Protein AF-A0A6A5AEZ6-F1 (afdb_monomer_lite)

Secondary structure (DSSP, 8-state):
---------S---HHHHHHHHHHHHHHHHHHHHHHHHHHHHHHTTTTS-HHHHHHHH-HHHHHT--GGG--EEEE-------------PPSPPP-EEEEEEEEE-SSSSPEEEEEEEEES----HHHH----SSGGGGS-TT----------S-EEEEEEETTEEEEEEE-----TTS---B-----EE-SGGGSS-GGGS-HHHHHHHT---B--SSHHHHHHHHHHHHHHHHHHHHHHHHHHHHHHHHHSTT-TTTTTSS----TTSTTHHHHHHHHHHHHHT--HHHHHHHHHHHHH----------

Sequence (310 aa):
MFFQRTLVHGDVTPRERAVIRIQAAWRCYTNRRIYRYYRDLINFRNSGDPMVMLRAINPSEASLLDASTNAQVRASDVVASVPPTFPIQPPPSPPSPMVRFRLGGSAFPPTIYYKIFTRGAVCDMNAFSPKDYTTARQIGPRNVNIRPSRPGVGVTKIIRVGNAYYGANQCGTNTGGWYRRWDNNGWRPVTSKVIAPTTDIDPITVATANRPRAYHHLRVVRQQQVIRQRKEKKRQWMKQLYMDHLQEKASDNNTDIVAAAEPAIDFDSPDWEAQATDMFNWADKLDFDDYVANWTTLGTTTTVQDELPL

Foldseek 3Di:
DPPDPPPPVDPQDPVNVVVVVVVVVVCVVVLVVLVVVVVCVLVVFQPDDVLVVCCLQPVVVSVVADPLQQAGEDEDDPDDDDDDDDDDDDPDRHWHKYKYWDWDAPDPPTFIWIFIDTRDDDDDCLQPPFDQPVCVVVDPPVPPPCPPDPQDQFPFDWDDDPNDTDTDGHRPPPSVRTDWDWPLRFIGTRDPCVPPPPVRDHVVRVVSNPDTDTDHNDPVVVVVVVVVVVLVVVLVVVVVVVVVVVVVVVVPPPPPPPPPPDPDQDSVDPCSVVVVVVVVVVVVPDDVVVVVVVVVVVVPPDDPDPPDDD

InterPro domains:
  IPR000048 IQ motif, EF-hand binding site [SM00015] (14-36)
  IPR060420 Mitochondrial fission factor interactor, C-terminal domain [PF28463] (219-305)

Organism: Aphanomyces astaci (NCBI:txid112090)

Structure (mmCIF, N/CA/C/O backbone):
data_AF-A0A6A5AEZ6-F1
#
_entry.id   AF-A0A6A5AEZ6-F1
#
loop_
_atom_site.group_PDB
_atom_site.id
_atom_site.type_symbol
_atom_site.label_atom_id
_atom_site.label_alt_id
_atom_site.label_comp_id
_atom_site.label_asym_id
_atom_site.label_entity_id
_atom_site.label_seq_id
_atom_site.pdbx_PDB_ins_code
_atom_site.Cartn_x
_atom_site.Cartn_y
_atom_site.Cartn_z
_atom_site.occupancy
_atom_site.B_iso_or_equiv
_atom_site.auth_seq_id
_atom_site.auth_comp_id
_atom_site.auth_asym_id
_atom_site.auth_atom_id
_atom_site.pdbx_PDB_model_num
ATOM 1 N N . MET A 1 1 ? 18.064 -12.695 -13.622 1.00 34.84 1 MET A N 1
ATOM 2 C CA . MET A 1 1 ? 19.541 -12.614 -13.589 1.00 34.84 1 MET A CA 1
ATOM 3 C C . MET A 1 1 ? 19.959 -11.335 -12.878 1.00 34.84 1 MET A C 1
ATOM 5 O O . MET A 1 1 ? 19.972 -10.275 -13.494 1.00 34.84 1 MET A O 1
ATOM 9 N N . PHE A 1 2 ? 20.257 -11.425 -11.581 1.00 34.19 2 PHE A N 1
ATOM 10 C CA . PHE A 1 2 ? 21.037 -10.399 -10.892 1.00 34.19 2 PHE A CA 1
ATOM 11 C C . PHE A 1 2 ? 22.498 -10.646 -11.252 1.00 34.19 2 PHE A C 1
ATOM 13 O O . PHE A 1 2 ? 23.070 -11.640 -10.822 1.00 34.19 2 PHE A O 1
ATOM 20 N N . PHE A 1 3 ? 23.094 -9.785 -12.074 1.00 46.38 3 PHE A N 1
ATOM 21 C CA . PHE A 1 3 ? 24.547 -9.776 -12.185 1.00 46.38 3 PHE A CA 1
ATOM 22 C C . PHE A 1 3 ? 25.069 -8.903 -11.057 1.00 46.38 3 PHE A C 1
ATOM 24 O O . PHE A 1 3 ? 25.077 -7.674 -11.140 1.00 46.38 3 PHE A O 1
ATOM 31 N N . GLN A 1 4 ? 25.421 -9.577 -9.964 1.00 40.16 4 GLN A N 1
ATOM 32 C CA . GLN A 1 4 ? 26.243 -9.035 -8.898 1.00 40.16 4 GLN A CA 1
ATOM 33 C C . GLN A 1 4 ? 27.438 -8.348 -9.561 1.00 40.16 4 GLN A C 1
ATOM 35 O O . GLN A 1 4 ? 28.070 -8.913 -10.455 1.00 40.16 4 GLN A O 1
ATOM 40 N N . ARG A 1 5 ? 27.715 -7.104 -9.168 1.00 46.16 5 ARG A N 1
ATOM 41 C CA . ARG A 1 5 ? 28.951 -6.426 -9.545 1.00 46.16 5 ARG A CA 1
ATOM 42 C C . ARG A 1 5 ? 30.058 -7.216 -8.855 1.00 46.16 5 ARG A C 1
ATOM 44 O O . ARG A 1 5 ? 30.364 -6.958 -7.699 1.00 46.16 5 ARG A O 1
ATOM 51 N N . THR A 1 6 ? 30.571 -8.247 -9.517 1.00 46.66 6 THR A N 1
ATOM 52 C CA . THR A 1 6 ? 31.759 -8.957 -9.068 1.00 46.66 6 THR A CA 1
ATOM 53 C C . THR A 1 6 ? 32.863 -7.915 -9.091 1.00 46.66 6 THR A C 1
ATOM 55 O O . THR A 1 6 ? 33.373 -7.565 -10.156 1.00 46.66 6 THR A O 1
ATOM 58 N N . LEU A 1 7 ? 33.162 -7.342 -7.925 1.00 47.47 7 LEU A N 1
ATOM 59 C CA . LEU A 1 7 ? 34.399 -6.620 -7.688 1.00 47.47 7 LEU A CA 1
ATOM 60 C C . LEU A 1 7 ? 35.511 -7.666 -7.736 1.00 47.47 7 LEU A C 1
ATOM 62 O O . LEU A 1 7 ? 36.026 -8.104 -6.710 1.00 47.47 7 LEU A O 1
ATOM 66 N N . VAL A 1 8 ? 35.822 -8.122 -8.949 1.00 51.03 8 VAL A N 1
ATOM 67 C CA . VAL A 1 8 ? 37.069 -8.813 -9.230 1.00 51.03 8 VAL A CA 1
ATOM 68 C C . VAL A 1 8 ? 38.132 -7.748 -9.000 1.00 51.03 8 VAL A C 1
ATOM 70 O O . VAL A 1 8 ? 38.306 -6.850 -9.820 1.00 51.03 8 VAL A O 1
ATOM 73 N N . HIS A 1 9 ? 38.755 -7.795 -7.825 1.00 53.12 9 HIS A N 1
ATOM 74 C CA . HIS A 1 9 ? 39.953 -7.031 -7.498 1.00 53.12 9 HIS A CA 1
ATOM 75 C C . HIS A 1 9 ? 41.127 -7.673 -8.248 1.00 53.12 9 HIS A C 1
ATOM 77 O O . HIS A 1 9 ? 41.982 -8.326 -7.664 1.00 53.12 9 HIS A O 1
ATOM 83 N N . GLY A 1 10 ? 41.089 -7.571 -9.572 1.00 65.19 10 GLY A N 1
ATOM 84 C CA . GLY A 1 10 ? 42.179 -7.901 -10.476 1.00 65.19 10 GLY A CA 1
ATOM 85 C C . GLY A 1 10 ? 42.323 -6.744 -11.453 1.00 65.19 10 GLY A C 1
ATOM 86 O O . GLY A 1 10 ? 41.317 -6.127 -11.815 1.00 65.19 10 GLY A O 1
ATOM 87 N N . ASP A 1 11 ? 43.555 -6.417 -11.832 1.00 69.06 11 ASP A N 1
ATOM 88 C CA . ASP A 1 11 ? 43.862 -5.290 -12.711 1.00 69.06 11 ASP A CA 1
ATOM 89 C C . ASP A 1 11 ? 43.133 -5.433 -14.052 1.00 69.06 11 ASP A C 1
ATOM 91 O O . ASP A 1 11 ? 43.554 -6.156 -14.954 1.00 69.06 11 ASP A O 1
ATOM 95 N N . VAL A 1 12 ? 41.992 -4.751 -14.174 1.00 78.06 12 VAL A N 1
ATOM 96 C CA . VAL A 1 12 ? 41.165 -4.787 -15.380 1.00 78.06 12 VAL A CA 1
ATOM 97 C C . VAL A 1 12 ? 41.942 -4.109 -16.499 1.00 78.06 12 VAL A C 1
ATOM 99 O O . VAL A 1 12 ? 42.198 -2.899 -16.453 1.00 78.06 12 VAL A O 1
ATOM 102 N N . THR A 1 13 ? 42.289 -4.874 -17.531 1.00 87.00 13 THR A N 1
ATOM 103 C CA . THR A 1 13 ? 43.065 -4.359 -18.660 1.00 87.00 13 THR A CA 1
ATOM 104 C C . THR A 1 13 ? 42.320 -3.200 -19.343 1.00 87.00 13 THR A C 1
ATOM 106 O O . THR A 1 13 ? 41.080 -3.159 -19.356 1.00 87.00 13 THR A O 1
ATOM 109 N N . PRO A 1 14 ? 43.023 -2.238 -19.976 1.00 86.38 14 PRO A N 1
ATOM 110 C CA . PRO A 1 14 ? 42.373 -1.139 -20.699 1.00 86.38 14 PRO A CA 1
ATOM 111 C C . PRO A 1 14 ? 41.344 -1.617 -21.738 1.00 86.38 14 PRO A C 1
ATOM 113 O O . PRO A 1 14 ? 40.303 -0.983 -21.929 1.00 86.38 14 PRO A O 1
ATOM 116 N N . ARG A 1 15 ? 41.595 -2.780 -22.353 1.00 87.19 15 ARG A N 1
ATOM 117 C CA . ARG A 1 15 ? 40.691 -3.444 -23.297 1.00 87.19 15 ARG A CA 1
ATOM 118 C C . ARG A 1 15 ? 39.394 -3.907 -22.631 1.00 87.19 15 ARG A C 1
ATOM 120 O O . ARG A 1 15 ? 38.315 -3.632 -23.149 1.00 87.19 15 ARG A O 1
ATOM 127 N N . GLU A 1 16 ? 39.470 -4.565 -21.479 1.00 86.88 16 GLU A N 1
ATOM 128 C CA . GLU A 1 16 ? 38.289 -5.014 -20.728 1.00 86.88 16 GLU A CA 1
ATOM 129 C C . GLU A 1 16 ? 37.455 -3.833 -20.227 1.00 86.88 16 GLU A C 1
ATOM 131 O O . GLU A 1 16 ? 36.227 -3.848 -20.339 1.00 86.88 16 GLU A O 1
ATOM 136 N N . ARG A 1 17 ? 38.108 -2.750 -19.782 1.00 85.25 17 ARG A N 1
ATOM 137 C CA . ARG A 1 17 ? 37.420 -1.498 -19.424 1.00 85.25 17 ARG A CA 1
ATOM 138 C C . ARG A 1 17 ? 36.644 -0.922 -20.609 1.00 85.25 17 ARG A C 1
ATOM 140 O O . ARG A 1 17 ? 35.508 -0.474 -20.431 1.00 85.25 17 ARG A O 1
ATOM 147 N N . ALA A 1 18 ? 37.225 -0.942 -21.810 1.00 89.62 18 ALA A N 1
ATOM 148 C CA . ALA A 1 18 ? 36.548 -0.497 -23.025 1.00 89.62 18 ALA A CA 1
ATOM 149 C C . ALA A 1 18 ? 35.336 -1.386 -23.363 1.00 89.62 18 ALA A C 1
ATOM 151 O O . ALA A 1 18 ? 34.250 -0.862 -23.615 1.00 89.62 18 ALA A O 1
ATOM 152 N N . VAL A 1 19 ? 35.476 -2.715 -23.275 1.00 92.12 19 VAL A N 1
ATOM 153 C CA . VAL A 1 19 ? 34.366 -3.660 -23.504 1.00 92.12 19 VAL A CA 1
ATOM 154 C C . VAL A 1 19 ? 33.219 -3.423 -22.521 1.00 92.12 19 VAL A C 1
ATOM 156 O O . VAL A 1 19 ? 32.068 -3.316 -22.943 1.00 92.12 19 VAL A O 1
ATOM 159 N N . ILE A 1 20 ? 33.510 -3.271 -21.225 1.00 89.44 20 ILE A N 1
ATOM 160 C CA . ILE A 1 20 ? 32.489 -3.006 -20.200 1.00 89.44 20 ILE A CA 1
ATOM 161 C C . ILE A 1 20 ? 31.730 -1.712 -20.515 1.00 89.44 20 ILE A C 1
ATOM 163 O O . ILE A 1 20 ? 30.502 -1.685 -20.419 1.00 89.44 20 ILE A O 1
ATOM 167 N N . ARG A 1 21 ? 32.433 -0.652 -20.937 1.00 89.50 21 ARG A N 1
ATOM 168 C CA . ARG A 1 21 ? 31.815 0.630 -21.312 1.00 89.50 21 ARG A CA 1
ATOM 169 C C . ARG A 1 21 ? 30.896 0.497 -22.523 1.00 89.50 21 ARG A C 1
ATOM 171 O O . ARG A 1 21 ? 29.769 0.986 -22.474 1.00 89.50 21 ARG A O 1
ATOM 178 N N . ILE A 1 22 ? 31.336 -0.199 -23.571 1.00 92.81 22 ILE A N 1
ATOM 179 C CA . ILE A 1 22 ? 30.532 -0.427 -24.781 1.00 92.81 22 ILE A CA 1
ATOM 180 C C . ILE A 1 22 ? 29.291 -1.260 -24.446 1.00 92.81 22 ILE A C 1
ATOM 182 O O . ILE A 1 22 ? 28.173 -0.888 -24.803 1.00 92.81 22 ILE A O 1
ATOM 186 N N . GLN A 1 23 ? 29.457 -2.352 -23.695 1.00 92.62 23 GLN A N 1
ATOM 187 C CA . GLN A 1 23 ? 28.331 -3.183 -23.281 1.00 92.62 23 GLN A CA 1
ATOM 188 C C . GLN A 1 23 ? 27.356 -2.421 -22.372 1.00 92.62 23 GLN A C 1
ATOM 190 O O . GLN A 1 23 ? 26.144 -2.578 -22.508 1.00 92.62 23 GLN A O 1
ATOM 195 N N . ALA A 1 24 ? 27.850 -1.587 -21.452 1.00 87.81 24 ALA A N 1
ATOM 196 C CA . ALA A 1 24 ? 27.009 -0.750 -20.600 1.00 87.81 24 ALA A CA 1
ATOM 197 C C . ALA A 1 24 ? 26.220 0.282 -21.421 1.00 87.81 24 ALA A C 1
ATOM 199 O O . ALA A 1 24 ? 25.021 0.451 -21.192 1.00 87.81 24 ALA A O 1
ATOM 200 N N . ALA A 1 25 ? 26.854 0.917 -22.412 1.00 92.19 25 ALA A N 1
ATOM 201 C CA . ALA A 1 25 ? 26.198 1.853 -23.321 1.00 92.19 25 ALA A CA 1
ATOM 202 C C . ALA A 1 25 ? 25.102 1.163 -24.152 1.00 92.19 25 ALA A C 1
ATOM 204 O O . ALA A 1 25 ? 23.969 1.646 -24.204 1.00 92.19 25 ALA A O 1
ATOM 205 N N . TRP A 1 26 ? 25.397 -0.011 -24.718 1.00 92.44 26 TRP A N 1
ATOM 206 C CA . TRP A 1 26 ? 24.426 -0.800 -25.479 1.00 92.44 26 TRP A CA 1
ATOM 207 C C . TRP A 1 26 ? 23.246 -1.275 -24.621 1.00 92.44 26 TRP A C 1
ATOM 209 O O . TRP A 1 26 ? 22.085 -1.158 -25.025 1.00 92.44 26 TRP A O 1
ATOM 219 N N . ARG A 1 27 ? 23.517 -1.755 -23.400 1.00 89.25 27 ARG A N 1
ATOM 220 C CA . ARG A 1 27 ? 22.475 -2.136 -22.432 1.00 89.25 27 ARG A CA 1
ATOM 221 C C . ARG A 1 27 ? 21.619 -0.933 -22.043 1.00 89.25 27 ARG A C 1
ATOM 223 O O . ARG A 1 27 ? 20.402 -1.055 -22.013 1.00 89.25 27 ARG A O 1
ATOM 230 N N . CYS A 1 28 ? 22.216 0.237 -21.807 1.00 89.94 28 CYS A N 1
ATOM 231 C CA . CYS A 1 28 ? 21.476 1.465 -21.509 1.00 89.94 28 CYS A CA 1
ATOM 232 C C . CYS A 1 28 ? 20.544 1.861 -22.664 1.00 89.94 28 CYS A C 1
ATOM 234 O O . CYS A 1 28 ? 19.360 2.118 -22.438 1.00 89.94 28 CYS A O 1
ATOM 236 N N . TYR A 1 29 ? 21.045 1.851 -23.903 1.00 92.06 29 TYR A N 1
ATOM 237 C CA . TYR A 1 29 ? 20.245 2.127 -25.098 1.00 92.06 29 TYR A CA 1
ATOM 238 C C . TYR A 1 29 ? 19.070 1.148 -25.235 1.00 92.06 29 TYR A C 1
ATOM 240 O O . TYR A 1 29 ? 17.914 1.563 -25.356 1.00 92.06 29 TYR A O 1
ATOM 248 N N . THR A 1 30 ? 19.356 -0.151 -25.135 1.00 90.31 30 THR A N 1
ATOM 249 C CA . THR A 1 30 ? 18.356 -1.217 -25.264 1.00 90.31 30 THR A CA 1
ATOM 250 C C . THR A 1 30 ? 17.311 -1.136 -24.150 1.00 90.31 30 THR A C 1
ATOM 252 O O . THR A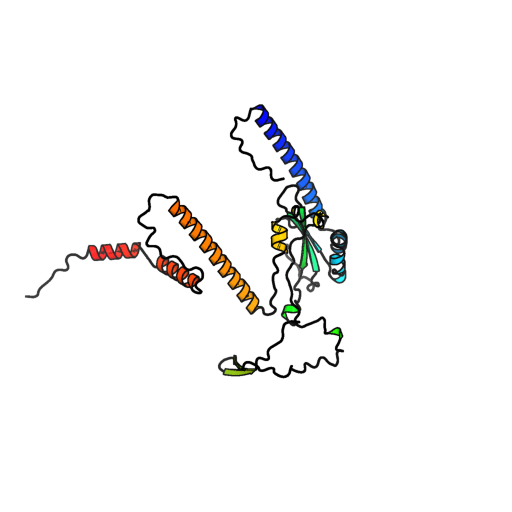 1 30 ? 16.112 -1.169 -24.425 1.00 90.31 30 THR A O 1
ATOM 255 N N . ASN A 1 31 ? 17.737 -0.928 -22.901 1.00 88.31 31 ASN A N 1
ATOM 256 C CA . ASN A 1 31 ? 16.837 -0.799 -21.756 1.00 88.31 31 ASN A CA 1
ATOM 257 C C . ASN A 1 31 ? 15.939 0.436 -21.875 1.00 88.31 31 ASN A C 1
ATOM 259 O O . ASN A 1 31 ? 14.741 0.346 -21.613 1.00 88.31 31 ASN A O 1
ATOM 263 N N . ARG A 1 32 ? 16.474 1.580 -22.325 1.00 89.00 32 ARG A N 1
ATOM 264 C CA . ARG A 1 32 ? 15.665 2.781 -22.595 1.00 89.00 32 ARG A CA 1
ATOM 265 C C . ARG A 1 32 ? 14.622 2.520 -23.677 1.00 89.00 32 ARG A C 1
ATOM 267 O O . ARG A 1 32 ? 13.482 2.952 -23.527 1.00 89.00 32 ARG A O 1
ATOM 274 N N . ARG A 1 33 ? 14.983 1.807 -24.746 1.00 89.69 33 ARG A N 1
ATOM 275 C CA . ARG A 1 33 ? 14.060 1.461 -25.837 1.00 89.69 33 ARG A CA 1
ATOM 276 C C . ARG A 1 33 ? 12.953 0.511 -25.374 1.00 89.69 33 ARG A C 1
ATOM 278 O O . ARG A 1 33 ? 11.786 0.767 -25.651 1.00 89.69 33 ARG A O 1
ATOM 285 N N . ILE A 1 34 ? 13.303 -0.527 -24.617 1.00 86.56 34 ILE A N 1
ATOM 286 C CA . ILE A 1 34 ? 12.341 -1.465 -24.021 1.00 86.56 34 ILE A CA 1
ATOM 287 C C . ILE A 1 34 ? 11.420 -0.742 -23.025 1.00 86.56 34 ILE A C 1
ATOM 289 O O . ILE A 1 34 ? 10.210 -0.945 -23.050 1.00 86.56 34 ILE A O 1
ATOM 293 N N . TYR A 1 35 ? 11.954 0.141 -22.178 1.00 86.44 35 TYR A N 1
ATOM 294 C CA . TYR A 1 35 ? 11.139 0.939 -21.260 1.00 86.44 35 TYR A CA 1
ATOM 295 C C . TYR A 1 35 ? 10.155 1.849 -22.001 1.00 86.44 35 TYR A C 1
ATOM 297 O O . TYR A 1 35 ? 8.987 1.890 -21.628 1.00 86.44 35 TYR A O 1
ATOM 305 N N . ARG A 1 36 ? 10.599 2.539 -23.063 1.00 88.00 36 ARG A N 1
ATOM 306 C CA . ARG A 1 36 ? 9.717 3.365 -23.907 1.00 88.00 36 ARG A CA 1
ATOM 307 C C . ARG A 1 36 ? 8.565 2.538 -24.471 1.00 88.00 36 ARG A C 1
ATOM 309 O O . ARG A 1 36 ? 7.423 2.931 -24.294 1.00 88.00 36 ARG A O 1
ATOM 316 N N . TYR A 1 37 ? 8.853 1.351 -25.009 1.00 86.44 37 TYR A N 1
ATOM 317 C CA . TYR A 1 37 ? 7.816 0.427 -25.471 1.00 86.44 37 TYR A CA 1
ATOM 318 C C . TYR A 1 37 ? 6.789 0.097 -24.374 1.00 86.44 37 TYR A C 1
ATOM 320 O O . TYR A 1 37 ? 5.590 0.224 -24.598 1.00 86.44 37 TYR A O 1
ATOM 328 N N . TYR A 1 38 ? 7.237 -0.275 -23.170 1.00 82.88 38 TYR A N 1
ATOM 329 C CA . TYR A 1 38 ? 6.332 -0.586 -22.055 1.00 82.88 38 TYR A CA 1
ATOM 330 C C . TYR A 1 38 ? 5.531 0.624 -21.558 1.00 82.88 38 TYR A C 1
ATOM 332 O O . TYR A 1 38 ? 4.353 0.483 -21.228 1.00 82.88 38 TYR A O 1
ATOM 340 N N . ARG A 1 39 ? 6.159 1.802 -21.495 1.00 83.00 39 ARG A N 1
ATOM 341 C CA . ARG A 1 39 ? 5.498 3.065 -21.149 1.00 83.00 39 ARG A CA 1
ATOM 342 C C . ARG A 1 39 ? 4.393 3.370 -22.154 1.00 83.00 39 ARG A C 1
ATOM 344 O O . ARG A 1 39 ? 3.261 3.611 -21.751 1.00 83.00 39 ARG A O 1
ATOM 351 N N . ASP A 1 40 ? 4.713 3.317 -23.442 1.00 82.62 40 ASP A N 1
ATOM 352 C CA . ASP A 1 40 ? 3.773 3.645 -24.510 1.00 82.62 40 ASP A CA 1
ATOM 353 C C . ASP A 1 40 ? 2.635 2.614 -24.562 1.00 82.62 40 ASP A C 1
ATOM 355 O O . ASP A 1 40 ? 1.475 2.995 -24.675 1.00 82.62 40 ASP A O 1
ATOM 359 N N . LEU A 1 41 ? 2.926 1.326 -24.335 1.00 77.38 41 LEU A N 1
ATOM 360 C CA . LEU A 1 41 ? 1.924 0.257 -24.232 1.00 77.38 41 LEU A CA 1
ATOM 361 C C . LEU A 1 41 ? 0.907 0.488 -23.098 1.00 77.38 41 LEU A C 1
ATOM 363 O O . LEU A 1 41 ? -0.278 0.185 -23.251 1.00 77.38 41 LEU A O 1
ATOM 367 N N . ILE A 1 42 ? 1.359 1.002 -21.951 1.00 72.75 42 ILE A N 1
ATOM 368 C CA . ILE A 1 42 ? 0.488 1.307 -20.806 1.00 72.75 42 ILE A CA 1
ATOM 369 C C . ILE A 1 42 ? -0.269 2.621 -21.028 1.00 72.75 42 ILE A C 1
ATOM 371 O O . ILE A 1 42 ? -1.458 2.704 -20.714 1.00 72.75 42 ILE A O 1
ATOM 375 N N . ASN A 1 43 ? 0.388 3.626 -21.607 1.00 70.12 43 ASN A N 1
ATOM 376 C CA . ASN A 1 43 ? -0.200 4.942 -21.845 1.00 70.12 43 ASN A CA 1
ATOM 377 C C . ASN A 1 43 ? -1.210 4.948 -23.002 1.00 70.12 43 ASN A C 1
ATOM 379 O O . ASN A 1 43 ? -2.155 5.735 -22.972 1.00 70.12 43 ASN A O 1
ATOM 383 N N . PHE A 1 44 ? -1.096 4.014 -23.950 1.00 57.69 44 PHE A N 1
ATOM 384 C CA . PHE A 1 44 ? -2.039 3.824 -25.058 1.00 57.69 44 PHE A CA 1
ATOM 385 C C . PHE A 1 44 ? -3.449 3.394 -24.607 1.00 57.69 44 PHE A C 1
ATOM 387 O O . PHE A 1 44 ? -4.401 3.496 -25.370 1.00 57.69 44 PHE A O 1
ATOM 394 N N . ARG A 1 45 ? -3.615 2.917 -23.364 1.00 54.22 45 ARG A N 1
ATOM 395 C CA . ARG A 1 45 ? -4.854 2.281 -22.881 1.00 54.22 45 ARG A CA 1
ATOM 396 C C . ARG A 1 45 ? -5.738 3.139 -21.973 1.00 54.22 45 ARG A C 1
ATOM 398 O O . ARG A 1 45 ? -6.756 2.648 -21.502 1.00 54.22 45 ARG A O 1
ATOM 405 N N . ASN A 1 46 ? -5.435 4.424 -21.793 1.00 56.47 46 ASN A N 1
ATOM 406 C CA . ASN A 1 46 ? -6.355 5.370 -21.136 1.00 56.47 46 ASN A CA 1
ATOM 407 C C . ASN A 1 46 ? -7.585 5.744 -22.009 1.00 56.47 46 ASN A C 1
ATOM 409 O O . ASN A 1 46 ? -8.357 6.616 -21.624 1.00 56.47 46 ASN A O 1
ATOM 413 N N . SER A 1 47 ? -7.766 5.101 -23.170 1.00 56.44 47 SER A N 1
ATOM 414 C CA . SER A 1 47 ? -8.812 5.367 -24.173 1.00 56.44 47 SER A CA 1
ATOM 415 C C . SER A 1 47 ? -9.629 4.126 -24.587 1.00 56.44 47 SER A C 1
ATOM 417 O O . SER A 1 47 ? -10.402 4.205 -25.537 1.00 56.44 47 SER A O 1
ATOM 419 N N . GLY A 1 48 ? -9.476 2.981 -23.905 1.00 60.75 48 GLY A N 1
ATOM 420 C CA . GLY A 1 48 ? -10.177 1.728 -24.233 1.00 60.75 48 GLY A CA 1
ATOM 421 C C . GLY A 1 48 ? -11.145 1.251 -23.147 1.00 60.75 48 GLY A C 1
ATOM 422 O O . GLY A 1 48 ? -10.970 1.574 -21.972 1.00 60.75 48 GLY A O 1
ATOM 423 N N . ASP A 1 49 ? -12.140 0.444 -23.534 1.00 68.88 49 ASP A N 1
ATOM 424 C CA . ASP A 1 49 ? -13.062 -0.199 -22.591 1.00 68.88 49 ASP A CA 1
ATOM 425 C C . ASP A 1 49 ? -12.292 -1.189 -21.683 1.00 68.88 49 ASP A C 1
ATOM 427 O O . ASP A 1 49 ? -11.743 -2.192 -22.168 1.00 68.88 49 ASP A O 1
ATOM 431 N N . PRO A 1 50 ? -12.222 -0.940 -20.361 1.00 68.56 50 PRO A N 1
ATOM 432 C CA . PRO A 1 50 ? -11.551 -1.832 -19.418 1.00 68.56 50 PRO A CA 1
ATOM 433 C C . PRO A 1 50 ? -12.150 -3.235 -19.383 1.00 68.56 50 PRO A C 1
ATOM 435 O O . PRO A 1 50 ? -11.421 -4.161 -19.025 1.00 68.56 50 PRO A O 1
ATOM 438 N N . MET A 1 51 ? -13.428 -3.420 -19.737 1.00 67.62 51 MET A N 1
ATOM 439 C CA . MET A 1 51 ? -14.048 -4.744 -19.762 1.00 67.62 51 MET A CA 1
ATOM 440 C C . MET A 1 51 ? -13.393 -5.616 -20.838 1.00 67.62 51 MET A C 1
ATOM 442 O O . MET A 1 51 ? -12.971 -6.738 -20.557 1.00 67.62 51 MET A O 1
ATOM 446 N N . VAL A 1 52 ? -13.207 -5.077 -22.048 1.00 72.62 52 VAL A N 1
ATOM 447 C CA . VAL A 1 52 ? -12.528 -5.769 -23.158 1.00 72.62 52 VAL A CA 1
ATOM 448 C C . VAL A 1 52 ? -11.065 -6.046 -22.814 1.00 72.62 52 VAL A C 1
ATOM 450 O O . VAL A 1 52 ? -10.551 -7.137 -23.063 1.00 72.62 52 VAL A O 1
ATOM 453 N N . MET A 1 53 ? -10.391 -5.082 -22.185 1.00 74.12 53 MET A N 1
ATOM 454 C CA . MET A 1 53 ? -9.006 -5.263 -21.759 1.00 74.12 53 MET A CA 1
ATOM 455 C C . MET A 1 53 ? -8.854 -6.335 -20.683 1.00 74.12 53 MET A C 1
ATOM 457 O O . MET A 1 53 ? -7.942 -7.153 -20.778 1.00 74.12 53 MET A O 1
ATOM 461 N N . LEU A 1 54 ? -9.725 -6.347 -19.672 1.00 76.94 54 LEU A N 1
ATOM 462 C CA . LEU A 1 54 ? -9.710 -7.380 -18.642 1.00 76.94 54 LEU A CA 1
ATOM 463 C C . LEU A 1 54 ? -10.120 -8.731 -19.200 1.00 76.94 54 LEU A C 1
ATOM 465 O O . LEU A 1 54 ? -9.548 -9.722 -18.776 1.00 76.94 54 LEU A O 1
ATOM 469 N N . ARG A 1 55 ? -11.016 -8.801 -20.187 1.00 79.50 55 ARG A N 1
ATOM 470 C CA . ARG A 1 55 ? -11.392 -10.070 -20.822 1.00 79.50 55 ARG A CA 1
ATOM 471 C C . ARG A 1 55 ? -10.193 -10.781 -21.452 1.00 79.50 55 ARG A C 1
ATOM 473 O O . ARG A 1 55 ? -10.133 -12.004 -21.413 1.00 79.50 55 ARG A O 1
ATOM 480 N N . ALA A 1 56 ? -9.229 -10.017 -21.968 1.00 76.25 56 ALA A N 1
ATOM 481 C CA . ALA A 1 56 ? -7.972 -10.544 -22.496 1.00 76.25 56 ALA A CA 1
ATOM 482 C C . ALA A 1 56 ? -6.951 -10.942 -21.409 1.00 76.25 56 ALA A C 1
ATOM 484 O O . ALA A 1 56 ? -6.027 -11.695 -21.700 1.00 76.25 56 ALA A O 1
ATOM 485 N N . ILE A 1 57 ? -7.082 -10.424 -20.182 1.00 76.94 57 ILE A N 1
ATOM 486 C CA . ILE A 1 57 ? -6.141 -10.661 -19.070 1.00 76.94 57 ILE A CA 1
ATOM 487 C C . ILE A 1 57 ? -6.683 -11.737 -18.125 1.00 76.94 57 ILE A C 1
ATOM 489 O O . ILE A 1 57 ? -6.017 -12.733 -17.865 1.00 76.94 57 ILE A O 1
ATOM 493 N N . ASN A 1 58 ? -7.893 -11.531 -17.609 1.00 78.81 58 ASN A N 1
ATOM 494 C CA . ASN A 1 58 ? -8.634 -12.476 -16.795 1.00 78.81 58 ASN A CA 1
ATOM 495 C C . ASN A 1 58 ? -10.142 -12.436 -17.147 1.00 78.81 58 ASN A C 1
ATOM 497 O O . ASN A 1 58 ? -10.866 -11.547 -16.678 1.00 78.81 58 ASN A O 1
ATOM 501 N N . PRO A 1 59 ? -10.652 -13.413 -17.922 1.00 79.62 59 PRO A N 1
ATOM 502 C CA . PRO A 1 59 ? -12.048 -13.431 -18.349 1.00 79.62 59 PRO A CA 1
ATOM 503 C C . PRO A 1 59 ? -13.035 -13.627 -17.191 1.00 79.62 59 PRO A C 1
ATOM 505 O O . PRO A 1 59 ? -14.152 -13.113 -17.264 1.00 79.62 59 PRO A O 1
ATOM 508 N N . SER A 1 60 ? -12.646 -14.308 -16.105 1.00 76.50 60 SER A N 1
ATOM 509 C CA . SER A 1 60 ? -13.541 -14.494 -14.957 1.00 76.50 60 SER A CA 1
ATOM 510 C C . SER A 1 60 ? -13.781 -13.176 -14.224 1.00 76.50 60 SER A C 1
ATOM 512 O O . SER A 1 60 ? -14.911 -12.865 -13.872 1.00 76.50 60 SER A O 1
ATOM 514 N N . GLU A 1 61 ? -12.742 -12.355 -14.045 1.00 73.00 61 GLU A N 1
ATOM 515 C CA . GLU A 1 61 ? -12.881 -11.014 -13.459 1.00 73.00 61 GLU A CA 1
ATOM 516 C C . GLU A 1 61 ? -13.642 -10.062 -14.383 1.00 73.00 61 GLU A C 1
ATOM 518 O O . GLU A 1 61 ? -14.438 -9.260 -13.904 1.00 73.00 61 GLU A O 1
ATOM 523 N N . ALA A 1 62 ? -13.442 -10.179 -15.698 1.00 72.06 62 ALA A N 1
ATOM 524 C CA . ALA A 1 62 ? -14.187 -9.392 -16.675 1.00 72.06 62 ALA A CA 1
ATOM 525 C C . ALA A 1 62 ? -15.693 -9.686 -16.626 1.00 72.06 62 ALA A C 1
ATOM 527 O O . ALA A 1 62 ? -16.489 -8.762 -16.738 1.00 72.06 62 ALA A O 1
ATOM 528 N N . SER A 1 63 ? -16.088 -10.944 -16.393 1.00 73.06 63 SER A N 1
ATOM 529 C CA . SER A 1 63 ? -17.504 -11.324 -16.260 1.00 73.06 63 SER A CA 1
ATOM 530 C C . SER A 1 63 ? -18.200 -10.724 -15.032 1.00 73.06 63 SER A C 1
ATOM 532 O O . SER A 1 63 ? -19.422 -10.625 -15.006 1.00 73.06 63 SER A O 1
ATOM 534 N N . LEU A 1 64 ? -17.428 -10.302 -14.024 1.00 69.69 64 LEU A N 1
ATOM 535 C CA . LEU A 1 64 ? -17.941 -9.647 -12.818 1.00 69.69 64 LEU A CA 1
ATOM 536 C C . LEU A 1 64 ? -18.146 -8.134 -13.007 1.00 69.69 64 LEU A C 1
ATOM 538 O O . LEU A 1 64 ? -18.675 -7.475 -12.112 1.00 69.69 64 LEU A O 1
ATOM 542 N N . LEU A 1 65 ? -17.707 -7.571 -14.137 1.00 65.81 65 LEU A N 1
ATOM 543 C CA . LEU A 1 65 ? -17.850 -6.159 -14.476 1.00 65.81 65 LEU A CA 1
ATOM 544 C C . LEU A 1 65 ? -19.002 -6.001 -15.469 1.00 65.81 65 LEU A C 1
ATOM 546 O O . LEU A 1 65 ? -18.873 -6.372 -16.630 1.00 65.81 65 LEU A O 1
ATOM 550 N N . ASP A 1 66 ? -20.128 -5.453 -15.016 1.00 62.88 66 ASP A N 1
ATOM 551 C CA . ASP A 1 66 ? -21.284 -5.193 -15.879 1.00 62.88 66 ASP A CA 1
ATOM 552 C C . ASP A 1 66 ? -21.166 -3.831 -16.591 1.00 62.88 66 ASP A C 1
ATOM 554 O O . ASP A 1 66 ? -20.596 -2.881 -16.048 1.00 62.88 66 ASP A O 1
ATOM 558 N N . ALA A 1 67 ? -21.724 -3.710 -17.798 1.00 50.56 67 ALA A N 1
ATOM 559 C CA . ALA A 1 67 ? -21.678 -2.499 -18.626 1.00 50.56 67 ALA A CA 1
ATOM 560 C C . ALA A 1 67 ? -22.303 -1.274 -17.928 1.00 50.56 67 ALA A C 1
ATOM 562 O O . ALA A 1 67 ? -21.869 -0.142 -18.142 1.00 50.56 67 ALA A O 1
ATOM 563 N N . SER A 1 68 ? -23.253 -1.502 -17.015 1.00 45.66 68 SER A N 1
ATOM 564 C CA . SER A 1 68 ? -23.867 -0.468 -16.169 1.00 45.66 68 SER A CA 1
ATOM 565 C C . SER A 1 68 ? -22.889 0.217 -15.203 1.00 45.66 68 SER A C 1
ATOM 567 O O . SER A 1 68 ? -23.199 1.262 -14.626 1.00 45.66 68 SER A O 1
ATOM 569 N N . THR A 1 69 ? -21.689 -0.342 -15.029 1.00 55.56 69 THR A N 1
ATOM 570 C CA . THR A 1 69 ? -20.704 0.154 -14.071 1.00 55.56 69 THR A CA 1
ATOM 571 C C . THR A 1 69 ? -19.784 1.249 -14.633 1.00 55.56 69 THR A C 1
ATOM 573 O O . THR A 1 69 ? -19.057 1.857 -13.860 1.00 55.56 69 THR A O 1
ATOM 576 N N . ASN A 1 70 ? -19.836 1.617 -15.923 1.00 55.00 70 ASN A N 1
ATOM 577 C CA . ASN A 1 70 ? -19.062 2.745 -16.500 1.00 55.00 70 ASN A CA 1
ATOM 578 C C . ASN A 1 70 ? -17.544 2.702 -16.212 1.00 55.00 70 ASN A C 1
ATOM 580 O O . ASN A 1 70 ? -16.919 3.702 -15.851 1.00 55.00 70 ASN A O 1
ATOM 584 N N . ALA A 1 71 ? -16.944 1.522 -16.315 1.00 53.00 71 ALA A N 1
ATOM 585 C CA . ALA A 1 71 ? -15.573 1.272 -15.902 1.00 53.00 71 ALA A CA 1
ATOM 586 C C . ALA A 1 71 ? -14.514 2.137 -16.649 1.00 53.00 71 ALA A C 1
ATOM 588 O O . ALA A 1 71 ? -14.668 2.429 -17.830 1.00 53.00 71 ALA A O 1
ATOM 589 N N . GLN A 1 72 ? -13.395 2.508 -15.998 1.00 56.34 72 GLN A N 1
ATOM 590 C CA . GLN A 1 72 ? -12.317 3.354 -16.572 1.00 56.34 72 GLN A CA 1
ATOM 591 C C . GLN A 1 72 ? -10.910 2.718 -16.485 1.00 56.34 72 GLN A C 1
ATOM 593 O O . GLN A 1 72 ? -10.622 1.939 -15.582 1.00 56.34 72 GLN A O 1
ATOM 598 N N . VAL A 1 73 ? -9.972 3.084 -17.364 1.00 51.03 73 VAL A N 1
ATOM 599 C CA . VAL A 1 73 ? -8.552 2.673 -17.271 1.00 51.03 73 VAL A CA 1
ATOM 600 C C . VAL A 1 73 ? -7.682 3.868 -16.878 1.00 51.03 73 VAL A C 1
ATOM 602 O O . VAL A 1 73 ? -7.886 4.970 -17.382 1.00 51.03 73 VAL A O 1
ATOM 605 N N . ARG A 1 74 ? -6.710 3.678 -15.971 1.00 54.62 74 ARG A N 1
ATOM 606 C CA . ARG A 1 74 ? -5.725 4.721 -15.628 1.00 54.62 74 ARG A CA 1
ATOM 607 C C . ARG A 1 74 ? -4.308 4.162 -15.474 1.00 54.62 74 ARG A C 1
ATOM 609 O O . ARG A 1 74 ? -4.055 3.335 -14.599 1.00 54.62 74 ARG A O 1
ATOM 616 N N . ALA A 1 75 ? -3.364 4.693 -16.241 1.00 46.19 75 ALA A N 1
ATOM 617 C CA . ALA A 1 75 ? -1.929 4.548 -15.997 1.00 46.19 75 ALA A CA 1
ATOM 618 C C . ALA A 1 75 ? -1.482 5.410 -14.799 1.00 46.19 75 ALA A C 1
ATOM 620 O O . ALA A 1 75 ? -1.926 6.549 -14.644 1.00 46.19 75 ALA A O 1
ATOM 621 N N . SER A 1 76 ? -0.627 4.881 -13.921 1.00 45.75 76 SER A N 1
ATOM 622 C CA . SER A 1 76 ? -0.019 5.672 -12.845 1.00 45.75 76 SER A CA 1
ATOM 623 C C . SER A 1 76 ? 1.272 6.339 -13.328 1.00 45.75 76 SER A C 1
ATOM 625 O O . SER A 1 76 ? 2.351 5.834 -13.035 1.00 45.75 76 SER A O 1
ATOM 627 N N . ASP A 1 77 ? 1.158 7.465 -14.031 1.00 37.41 77 ASP A N 1
ATOM 628 C CA . ASP A 1 77 ? 2.289 8.367 -14.269 1.00 37.41 77 ASP A CA 1
ATOM 629 C C . ASP A 1 77 ? 2.202 9.549 -13.284 1.00 37.41 77 ASP A C 1
ATOM 631 O O . ASP A 1 77 ? 1.150 10.170 -13.108 1.00 37.41 77 ASP A O 1
ATOM 635 N N . VAL A 1 78 ? 3.303 9.809 -12.572 1.00 37.56 78 VAL A N 1
ATOM 636 C CA . VAL A 1 78 ? 3.449 10.900 -11.595 1.00 37.56 78 VAL A CA 1
ATOM 637 C C . VAL A 1 78 ? 3.580 12.216 -12.353 1.00 37.56 78 VAL A C 1
ATOM 639 O O . VAL A 1 78 ? 4.686 12.664 -12.621 1.00 37.56 78 VAL A O 1
ATOM 642 N N . VAL A 1 79 ? 2.459 12.842 -12.704 1.00 33.91 79 VAL A N 1
ATOM 643 C CA . VAL A 1 79 ? 2.417 14.283 -12.981 1.00 33.91 79 VAL A CA 1
ATOM 644 C C . VAL A 1 79 ? 1.108 14.823 -12.420 1.00 33.91 79 VAL A C 1
ATOM 646 O O . VAL A 1 79 ? 0.024 14.564 -12.942 1.00 33.91 79 VAL A O 1
ATOM 649 N N . ALA A 1 80 ? 1.211 15.544 -11.307 1.00 38.25 80 ALA A N 1
ATOM 650 C CA . ALA A 1 80 ? 0.124 16.348 -10.778 1.00 38.25 80 ALA A CA 1
ATOM 651 C C . ALA A 1 80 ? -0.060 17.563 -11.698 1.00 38.25 80 ALA A C 1
ATOM 653 O O . ALA A 1 80 ? 0.658 18.550 -11.579 1.00 38.25 80 ALA A O 1
ATOM 654 N N . SER A 1 81 ? -0.993 17.482 -12.643 1.00 36.81 81 SER A N 1
ATOM 655 C CA . SER A 1 81 ? -1.465 18.654 -13.376 1.00 36.81 81 SER A CA 1
ATOM 656 C C . SER A 1 81 ? -2.660 19.266 -12.642 1.00 36.81 81 SER A C 1
ATOM 658 O O . SER A 1 81 ? -3.666 18.590 -12.423 1.00 36.81 81 SER A O 1
ATOM 660 N N . VAL A 1 82 ? -2.469 20.527 -12.251 1.00 40.28 82 VAL A N 1
ATOM 661 C CA . VAL A 1 82 ? -3.403 21.589 -11.825 1.00 40.28 82 VAL A CA 1
ATOM 662 C C . VAL A 1 82 ? -4.905 21.276 -11.999 1.00 40.28 82 VAL A C 1
ATOM 664 O O . VAL A 1 82 ? -5.311 20.834 -13.075 1.00 40.28 82 VAL A O 1
ATOM 667 N N . PRO A 1 83 ? -5.761 21.545 -10.990 1.00 40.09 83 PRO A N 1
ATOM 668 C CA . PRO A 1 83 ? -7.199 21.342 -11.126 1.00 40.09 83 PRO A CA 1
ATOM 669 C C . PRO A 1 83 ? -7.808 22.424 -12.037 1.00 40.09 83 PRO A C 1
ATOM 671 O O . PRO A 1 83 ? -7.600 23.609 -11.776 1.00 40.09 83 PRO A O 1
ATOM 674 N N . PRO A 1 84 ? -8.588 22.071 -13.073 1.00 43.47 84 PRO A N 1
ATOM 675 C CA . PRO A 1 84 ? -9.433 23.046 -13.739 1.00 43.47 84 PRO A CA 1
ATOM 676 C C . PRO A 1 84 ? -10.644 23.363 -12.854 1.00 43.47 84 PRO A C 1
ATOM 678 O O . PRO A 1 84 ? -11.226 22.485 -12.214 1.00 43.47 84 PRO A O 1
ATOM 681 N N . THR A 1 85 ? -11.012 24.637 -12.826 1.00 42.31 85 THR A N 1
ATOM 682 C CA . THR A 1 85 ? -12.222 25.184 -12.211 1.00 42.31 85 THR A CA 1
ATOM 683 C C . THR A 1 85 ? -13.449 24.422 -12.727 1.00 42.31 85 THR A C 1
ATOM 685 O O . THR A 1 85 ? -13.728 24.432 -13.924 1.00 42.31 85 THR A O 1
ATOM 688 N N . PHE A 1 86 ? -14.163 23.714 -11.848 1.00 46.25 86 PHE A N 1
ATOM 689 C CA . PHE A 1 86 ? -15.335 22.918 -12.226 1.00 46.25 86 PHE A CA 1
ATOM 690 C C . PHE A 1 86 ? -16.605 23.785 -12.217 1.00 46.25 86 PHE A C 1
ATOM 692 O O . PHE A 1 86 ? -16.940 24.322 -11.160 1.00 46.25 86 PHE A O 1
ATOM 699 N N . PRO A 1 87 ? -17.366 23.881 -13.325 1.00 48.53 87 PRO A N 1
ATOM 700 C CA . PRO A 1 87 ? -18.779 24.205 -13.233 1.00 48.53 87 PRO A CA 1
ATOM 701 C C . PRO A 1 87 ? -19.539 23.014 -12.623 1.00 48.53 87 PRO A C 1
ATOM 703 O O . PRO A 1 87 ? -19.085 21.868 -12.663 1.00 48.53 87 PRO A O 1
ATOM 706 N N . ILE A 1 88 ? -20.682 23.331 -12.016 1.00 48.28 88 ILE A N 1
ATOM 707 C CA . ILE A 1 88 ? -21.574 22.465 -11.230 1.00 48.28 88 ILE A CA 1
ATOM 708 C C . ILE A 1 88 ? -21.747 21.083 -11.892 1.00 48.28 88 ILE A C 1
ATOM 710 O O . ILE A 1 88 ? -22.266 20.977 -13.002 1.00 48.28 88 ILE A O 1
ATOM 714 N N . GLN A 1 89 ? -21.288 20.022 -11.216 1.00 48.62 89 GLN A N 1
ATOM 715 C CA . GLN A 1 89 ? -21.387 18.642 -11.706 1.00 48.62 89 GLN A CA 1
ATOM 716 C C . GLN A 1 89 ? -22.828 18.099 -11.576 1.00 48.62 89 GLN A C 1
ATOM 718 O O . GLN A 1 89 ? -23.472 18.348 -10.554 1.00 48.62 89 GLN A O 1
ATOM 723 N N . PRO A 1 90 ? -23.325 17.316 -12.558 1.00 50.88 90 PRO A N 1
ATOM 724 C CA . PRO A 1 90 ? -24.542 16.508 -12.410 1.00 50.88 90 PRO A CA 1
ATOM 725 C C . PRO A 1 90 ? -24.370 15.448 -11.296 1.00 50.88 90 PRO A C 1
ATOM 727 O O . PRO A 1 90 ? -23.240 15.218 -10.853 1.00 50.88 90 PRO A O 1
ATOM 730 N N . PRO A 1 91 ? -25.458 14.810 -10.805 1.00 54.09 91 PRO A N 1
ATOM 731 C CA . PRO A 1 91 ? -25.412 13.910 -9.648 1.00 54.09 91 PRO A CA 1
ATOM 732 C C . PRO A 1 91 ? -24.341 12.814 -9.781 1.00 54.09 91 PRO A C 1
ATOM 734 O O . PRO A 1 91 ? -24.030 12.389 -10.897 1.00 54.09 91 PRO A O 1
ATOM 737 N N . PRO A 1 92 ? -23.779 12.332 -8.653 1.00 54.81 92 PRO A N 1
ATOM 738 C CA . PRO A 1 92 ? -22.673 11.385 -8.674 1.00 54.81 92 PRO A CA 1
ATOM 739 C C . PRO A 1 92 ? -23.081 10.107 -9.411 1.00 54.81 92 PRO A C 1
ATOM 741 O O . PRO A 1 92 ? -23.983 9.385 -8.988 1.00 54.81 92 PRO A O 1
ATOM 744 N N . SER A 1 93 ? -22.397 9.832 -10.521 1.00 55.03 93 SER A N 1
ATOM 745 C CA . SER A 1 93 ? -22.517 8.581 -11.265 1.00 55.03 93 SER A CA 1
ATOM 746 C C . SER A 1 93 ? -22.225 7.376 -10.353 1.00 55.03 93 SER A C 1
ATOM 748 O O . SER A 1 93 ? -21.411 7.502 -9.429 1.00 55.03 93 SER A O 1
ATOM 750 N N . PRO A 1 94 ? -22.837 6.202 -10.604 1.00 56.25 94 PRO A N 1
ATOM 751 C CA . PRO A 1 94 ? -22.584 4.987 -9.829 1.00 56.25 94 PRO A CA 1
ATOM 752 C C . PRO A 1 94 ? -21.086 4.632 -9.783 1.00 56.25 94 PRO A C 1
ATOM 754 O O . PRO A 1 94 ? -20.329 5.031 -10.672 1.00 56.25 94 PRO A O 1
ATOM 757 N N . PRO A 1 95 ? -20.630 3.901 -8.744 1.00 58.34 95 PRO A N 1
ATOM 758 C CA . PRO A 1 95 ? -19.217 3.631 -8.530 1.00 58.34 95 PRO A CA 1
ATOM 759 C C . PRO A 1 95 ? -18.622 2.837 -9.692 1.00 58.34 95 PRO A C 1
ATOM 761 O O . PRO A 1 95 ? -18.928 1.659 -9.868 1.00 58.34 95 PRO A O 1
ATOM 764 N N . SER A 1 96 ? -17.726 3.469 -10.447 1.00 64.00 96 SER A N 1
ATOM 765 C CA . SER A 1 96 ? -17.188 2.863 -11.658 1.00 64.00 96 SER A CA 1
ATOM 766 C C . SER A 1 96 ? -15.906 2.077 -11.427 1.00 64.00 96 SER A C 1
ATOM 768 O O . SER A 1 96 ? -14.946 2.635 -10.887 1.00 64.00 96 SER A O 1
ATOM 770 N N . PRO A 1 97 ? -15.823 0.798 -11.820 1.00 67.00 97 PRO A N 1
ATOM 771 C CA . PRO A 1 97 ? -14.617 0.018 -11.649 1.00 67.00 97 PRO A CA 1
ATOM 772 C C . PRO A 1 97 ? -13.495 0.591 -12.510 1.00 67.00 97 PRO A C 1
ATOM 774 O O . PRO A 1 97 ? -13.673 0.907 -13.676 1.00 67.00 97 PRO A O 1
ATOM 777 N N . MET A 1 98 ? -12.316 0.764 -11.931 1.00 75.56 98 MET A N 1
ATOM 778 C CA . MET A 1 98 ? -11.158 1.329 -12.595 1.00 75.56 98 MET A CA 1
ATOM 779 C C . MET A 1 98 ? -10.004 0.341 -12.588 1.00 75.56 98 MET A C 1
ATOM 781 O O . MET A 1 98 ? -9.569 -0.095 -11.523 1.00 75.56 98 MET A O 1
ATOM 785 N N . VAL A 1 99 ? -9.446 0.049 -13.756 1.00 77.94 99 VAL A N 1
ATOM 786 C CA . VAL A 1 99 ? -8.258 -0.799 -13.883 1.00 77.94 99 VAL A CA 1
ATOM 787 C C . VAL A 1 99 ? -7.029 0.090 -13.951 1.00 77.94 99 VAL A C 1
ATOM 789 O O . VAL A 1 99 ? -6.938 0.978 -14.799 1.00 77.94 99 VAL A O 1
ATOM 792 N N . ARG A 1 100 ? -6.072 -0.130 -13.048 1.00 80.00 100 ARG A N 1
ATOM 793 C CA . ARG A 1 100 ? -4.781 0.563 -13.085 1.00 80.00 100 ARG A CA 1
ATOM 794 C C . ARG A 1 100 ? -3.664 -0.380 -13.455 1.00 80.00 100 ARG A C 1
ATOM 796 O O . ARG A 1 100 ? -3.619 -1.489 -12.931 1.00 80.00 100 ARG A O 1
ATOM 803 N N . PHE A 1 101 ? -2.740 0.112 -14.273 1.00 82.75 101 PHE A N 1
ATOM 804 C CA . PHE A 1 101 ? -1.528 -0.599 -14.663 1.00 82.75 101 PHE A CA 1
ATOM 805 C C . PHE A 1 101 ? -0.288 0.078 -14.086 1.00 82.75 101 PHE A C 1
ATOM 807 O O . PHE A 1 101 ? -0.242 1.304 -13.968 1.00 82.75 101 PHE A O 1
ATOM 814 N N . ARG A 1 102 ? 0.717 -0.730 -13.742 1.00 82.38 102 ARG A N 1
ATOM 815 C CA . ARG A 1 102 ? 2.047 -0.276 -13.324 1.00 82.38 102 ARG A CA 1
ATOM 816 C C . ARG A 1 102 ? 3.131 -1.194 -13.875 1.00 82.38 102 ARG A C 1
ATOM 818 O O . ARG A 1 102 ? 2.896 -2.384 -14.073 1.00 82.38 102 ARG A O 1
ATOM 825 N N . LEU A 1 103 ? 4.331 -0.657 -14.031 1.00 84.81 103 LEU A N 1
ATOM 826 C CA . LEU A 1 103 ? 5.539 -1.444 -14.260 1.00 84.81 103 LEU A CA 1
ATOM 827 C C . LEU A 1 103 ? 6.176 -1.800 -12.914 1.00 84.81 103 LEU A C 1
ATOM 829 O O . LEU A 1 103 ? 6.185 -0.984 -11.995 1.00 84.81 103 LEU A O 1
ATOM 833 N N . GLY A 1 104 ? 6.689 -3.018 -12.782 1.00 80.62 104 GLY A N 1
ATOM 834 C CA . GLY A 1 104 ? 7.380 -3.475 -11.577 1.00 80.62 104 GLY A CA 1
ATOM 835 C C . GLY A 1 104 ? 8.163 -4.764 -11.810 1.00 80.62 104 GLY A C 1
ATOM 836 O O . GLY A 1 104 ? 8.285 -5.224 -12.942 1.00 80.62 104 GLY A O 1
ATOM 837 N N . GLY A 1 105 ? 8.646 -5.380 -10.736 1.00 77.69 105 GLY A N 1
ATOM 838 C CA . GLY A 1 105 ? 9.477 -6.583 -10.782 1.00 77.69 105 GLY A CA 1
ATOM 839 C C . GLY A 1 105 ? 10.910 -6.314 -10.329 1.00 77.69 105 GLY A C 1
ATOM 840 O O . GLY A 1 105 ? 11.397 -5.186 -10.389 1.00 77.69 105 GLY A O 1
ATOM 841 N N . SER A 1 106 ? 11.580 -7.368 -9.872 1.00 73.94 106 SER A N 1
ATOM 842 C CA . SER A 1 106 ? 12.929 -7.321 -9.296 1.00 73.94 106 SER A CA 1
ATOM 843 C C . SER A 1 106 ? 14.056 -7.292 -10.337 1.00 73.94 106 SER A C 1
ATOM 845 O O . SER A 1 106 ? 15.211 -7.064 -9.988 1.00 73.94 106 SER A O 1
ATOM 847 N N . ALA A 1 107 ? 13.740 -7.501 -11.618 1.00 76.81 107 ALA A N 1
ATOM 848 C CA . ALA A 1 107 ? 14.702 -7.512 -12.713 1.00 76.81 107 ALA A CA 1
ATOM 849 C C . ALA A 1 107 ? 14.137 -6.830 -13.966 1.00 76.81 107 ALA A C 1
ATOM 851 O O . ALA A 1 107 ? 12.926 -6.783 -14.177 1.00 76.81 107 ALA A O 1
ATOM 852 N N . PHE A 1 108 ? 15.038 -6.324 -14.809 1.00 77.56 108 PHE A N 1
ATOM 853 C CA . PHE A 1 108 ? 14.707 -5.804 -16.133 1.00 77.56 108 PHE A CA 1
ATOM 854 C C . PHE A 1 108 ? 14.709 -6.946 -17.167 1.00 77.56 108 PHE A C 1
ATOM 856 O O . PHE A 1 108 ? 15.618 -7.779 -17.100 1.00 77.56 108 PHE A O 1
ATOM 863 N N . PRO A 1 109 ? 13.785 -6.992 -18.151 1.00 81.69 109 PRO A N 1
ATOM 864 C CA . PRO A 1 109 ? 12.690 -6.051 -18.444 1.00 81.69 109 PRO A CA 1
ATOM 865 C C . PRO A 1 109 ? 11.563 -6.019 -17.396 1.00 81.69 109 PRO A C 1
ATOM 867 O O . PRO A 1 109 ? 11.289 -7.048 -16.778 1.00 81.69 109 PRO A O 1
ATOM 870 N N . PRO A 1 110 ? 10.881 -4.870 -17.208 1.00 82.25 110 PRO A N 1
ATOM 871 C CA . PRO A 1 110 ? 9.828 -4.750 -16.208 1.00 82.25 110 PRO A CA 1
ATOM 872 C C . PRO A 1 110 ? 8.621 -5.628 -16.555 1.00 82.25 110 PRO A C 1
ATOM 874 O O . PRO A 1 110 ? 8.269 -5.815 -17.717 1.00 82.25 110 PRO A O 1
ATOM 877 N N . THR A 1 111 ? 7.952 -6.128 -15.523 1.00 82.06 111 THR A N 1
ATOM 878 C CA . THR A 1 111 ? 6.679 -6.845 -15.620 1.00 82.06 111 THR A CA 1
ATOM 879 C C . THR A 1 111 ? 5.519 -5.875 -15.408 1.00 82.06 111 THR A C 1
ATOM 881 O O . THR A 1 111 ? 5.573 -4.995 -14.547 1.00 82.06 111 THR A O 1
ATOM 884 N N . ILE A 1 112 ? 4.456 -6.029 -16.197 1.00 82.50 112 ILE A N 1
ATOM 885 C CA . ILE A 1 112 ? 3.242 -5.218 -16.077 1.00 82.50 112 ILE A CA 1
ATOM 886 C C . ILE A 1 112 ? 2.350 -5.834 -15.003 1.00 82.50 112 ILE A C 1
ATOM 888 O O . ILE A 1 112 ? 2.011 -7.015 -15.076 1.00 82.50 112 ILE A O 1
ATOM 892 N N . TYR A 1 113 ? 1.934 -5.021 -14.041 1.00 83.50 113 TYR A N 1
ATOM 893 C CA . TYR A 1 113 ? 0.954 -5.382 -13.028 1.00 83.50 113 TYR A CA 1
ATOM 894 C C . TYR A 1 113 ? -0.328 -4.588 -13.218 1.00 83.50 113 TYR A C 1
ATOM 896 O O . TYR A 1 113 ? -0.282 -3.420 -13.602 1.00 83.50 113 TYR A O 1
ATOM 904 N N . TYR A 1 114 ? -1.455 -5.194 -12.870 1.00 83.69 114 TYR A N 1
ATOM 905 C CA . TYR A 1 114 ? -2.761 -4.567 -12.847 1.00 83.69 114 TYR A CA 1
ATOM 906 C C . TYR A 1 114 ? -3.412 -4.667 -11.465 1.00 83.69 114 TYR A C 1
ATOM 908 O O . TYR A 1 114 ? -3.075 -5.529 -10.645 1.00 83.69 114 TYR A O 1
ATOM 916 N N . LYS A 1 115 ? -4.329 -3.743 -11.186 1.00 83.69 115 LYS A N 1
ATOM 917 C CA . LYS A 1 115 ? -5.200 -3.777 -10.011 1.00 83.69 115 LYS A CA 1
ATOM 918 C C . LYS A 1 115 ? -6.534 -3.118 -10.331 1.00 83.69 115 LYS A C 1
ATOM 920 O O . LYS A 1 115 ? -6.566 -2.061 -10.962 1.00 83.69 115 LYS A O 1
ATOM 925 N N . ILE A 1 116 ? -7.615 -3.732 -9.863 1.00 80.06 116 ILE A N 1
ATOM 926 C CA . ILE A 1 116 ? -8.977 -3.231 -10.042 1.00 80.06 116 ILE A CA 1
ATOM 927 C C . ILE A 1 116 ? -9.366 -2.424 -8.802 1.00 80.06 116 ILE A C 1
ATOM 929 O O . ILE A 1 116 ? -9.179 -2.851 -7.661 1.00 80.06 116 ILE A O 1
ATOM 933 N N . PHE A 1 117 ? -9.881 -1.228 -9.030 1.00 74.31 117 PHE A N 1
ATOM 934 C CA . PHE A 1 117 ? -10.397 -0.305 -8.029 1.00 74.31 117 PHE A CA 1
ATOM 935 C C . PHE A 1 117 ? -11.854 0.005 -8.343 1.00 74.31 117 PHE A C 1
ATOM 937 O O . PHE A 1 117 ? -12.320 -0.276 -9.435 1.00 74.31 117 PHE A O 1
ATOM 944 N N . THR A 1 118 ? -12.566 0.634 -7.421 1.00 70.44 118 THR A N 1
ATOM 945 C CA . THR A 1 118 ? -13.899 1.194 -7.667 1.00 70.44 118 THR A CA 1
ATOM 946 C C . THR A 1 118 ? -13.838 2.693 -7.409 1.00 70.44 118 THR A C 1
ATOM 948 O O . THR A 1 118 ? -13.387 3.128 -6.347 1.00 70.44 118 THR A O 1
ATOM 951 N N . ARG A 1 119 ? -14.237 3.503 -8.388 1.00 63.41 119 ARG A N 1
ATOM 952 C CA . ARG A 1 119 ? -14.295 4.959 -8.294 1.00 63.41 119 ARG A CA 1
ATOM 953 C C . ARG A 1 119 ? -15.665 5.351 -7.751 1.00 63.41 119 ARG A C 1
ATOM 955 O O . ARG A 1 119 ? -16.590 5.582 -8.511 1.00 63.41 119 ARG A O 1
ATOM 962 N N . GLY A 1 120 ? -15.786 5.383 -6.431 1.00 59.97 120 GLY A N 1
ATOM 963 C CA . GLY A 1 120 ? -17.009 5.768 -5.730 1.00 59.97 120 GLY A CA 1
ATOM 964 C C . GLY A 1 120 ? -17.131 5.047 -4.393 1.00 59.97 120 GLY A C 1
ATOM 965 O O . GLY A 1 120 ? -16.401 4.089 -4.122 1.00 59.97 120 GLY A O 1
ATOM 966 N N . ALA A 1 121 ? -18.029 5.527 -3.537 1.00 61.25 121 ALA A N 1
ATOM 967 C CA . ALA A 1 121 ? -18.299 4.886 -2.259 1.00 61.25 121 ALA A CA 1
ATOM 968 C C . ALA A 1 121 ? -19.024 3.553 -2.501 1.00 61.25 121 ALA A C 1
ATOM 970 O O . ALA A 1 121 ? -20.190 3.530 -2.881 1.00 61.25 121 ALA A O 1
ATOM 971 N N . VAL A 1 122 ? -18.327 2.436 -2.297 1.00 64.31 122 VAL A N 1
ATOM 972 C CA . VAL A 1 122 ? -18.950 1.107 -2.289 1.00 64.31 122 VAL A CA 1
ATOM 973 C C . VAL A 1 122 ? -19.508 0.854 -0.895 1.00 64.31 122 VAL A C 1
ATOM 975 O O . VAL A 1 122 ? -18.776 0.928 0.095 1.00 64.31 122 VAL A O 1
ATOM 978 N N . CYS A 1 123 ? -20.802 0.549 -0.818 1.00 67.38 123 CYS A N 1
ATOM 979 C CA . CYS A 1 123 ? -21.423 0.094 0.418 1.00 67.38 123 CYS A CA 1
ATOM 980 C C . CYS A 1 123 ? -20.982 -1.352 0.695 1.00 67.38 123 CYS A C 1
ATOM 982 O O . CYS A 1 123 ? -21.296 -2.264 -0.067 1.00 67.38 123 CYS A O 1
ATOM 984 N N . ASP A 1 124 ? -20.207 -1.562 1.759 1.00 68.44 124 ASP A N 1
ATOM 985 C CA . ASP A 1 124 ? -19.713 -2.890 2.127 1.00 68.44 124 ASP A CA 1
ATOM 986 C C . ASP A 1 124 ? -20.759 -3.650 2.952 1.00 68.44 124 ASP A C 1
ATOM 988 O O . ASP A 1 124 ? -21.019 -3.302 4.105 1.00 68.44 124 ASP A O 1
ATOM 992 N N . MET A 1 125 ? -21.309 -4.731 2.396 1.00 69.81 125 MET A N 1
ATOM 993 C CA . MET A 1 125 ? -22.279 -5.586 3.090 1.00 69.81 125 MET A CA 1
ATOM 994 C C . MET A 1 125 ? -21.744 -6.159 4.412 1.00 69.81 125 MET A C 1
ATOM 996 O O . MET A 1 125 ? -22.513 -6.294 5.364 1.00 69.81 125 MET A O 1
ATOM 1000 N N . ASN A 1 126 ? -20.435 -6.435 4.520 1.00 70.75 126 ASN A N 1
ATOM 1001 C CA . ASN A 1 126 ? -19.825 -6.905 5.769 1.00 70.75 126 ASN A CA 1
ATOM 1002 C C . ASN A 1 126 ? -19.852 -5.819 6.854 1.00 70.75 126 ASN A C 1
ATOM 1004 O O . ASN A 1 126 ? -19.873 -6.135 8.033 1.00 70.75 126 ASN A O 1
ATOM 1008 N N . ALA A 1 127 ? -19.853 -4.533 6.494 1.00 74.25 127 ALA A N 1
ATOM 1009 C CA . ALA A 1 127 ? -19.855 -3.453 7.480 1.00 74.25 127 ALA A CA 1
ATOM 1010 C C . ALA A 1 127 ? -21.224 -3.253 8.151 1.00 74.25 127 ALA A C 1
ATOM 1012 O O . ALA A 1 127 ? -21.267 -2.859 9.314 1.00 74.25 127 ALA A O 1
ATOM 1013 N N . PHE A 1 128 ? -22.319 -3.522 7.431 1.00 69.31 128 PHE A N 1
ATOM 1014 C CA . PHE A 1 128 ? -23.680 -3.212 7.887 1.00 69.31 128 PHE A CA 1
ATOM 1015 C C . PHE A 1 128 ? -24.494 -4.438 8.296 1.00 69.31 128 PHE A C 1
ATOM 1017 O O . PHE A 1 128 ? -25.366 -4.340 9.153 1.00 69.31 128 PHE A O 1
ATOM 1024 N N . SER A 1 129 ? -24.235 -5.593 7.687 1.00 69.56 129 SER A N 1
ATOM 1025 C CA . SER A 1 129 ? -25.024 -6.799 7.918 1.00 69.56 129 SER A CA 1
ATOM 1026 C C . SER A 1 129 ? -24.137 -8.032 7.740 1.00 69.56 129 SER A C 1
ATOM 1028 O O . SER A 1 129 ? -24.210 -8.716 6.719 1.00 69.56 129 SER A O 1
ATOM 1030 N N . PRO A 1 130 ? -23.256 -8.334 8.704 1.00 71.38 130 PRO A N 1
ATOM 1031 C CA . PRO A 1 130 ? -22.524 -9.588 8.691 1.00 71.38 130 PRO A CA 1
ATOM 1032 C C . PRO A 1 130 ? -23.521 -10.722 8.976 1.00 71.38 130 PRO A C 1
ATOM 1034 O O . PRO A 1 130 ? -23.941 -10.947 10.106 1.00 71.38 130 PRO A O 1
ATOM 1037 N N . LYS A 1 131 ? -23.974 -11.385 7.914 1.00 73.69 131 LYS A N 1
ATOM 1038 C CA . LYS A 1 131 ? -24.918 -12.507 7.945 1.00 73.69 131 LYS A CA 1
ATOM 1039 C C . LYS A 1 131 ? -24.398 -13.607 7.041 1.00 73.69 131 LYS A C 1
ATOM 1041 O O . LYS A 1 131 ? -23.577 -13.349 6.161 1.00 73.69 131 LYS A O 1
ATOM 1046 N N . ASP A 1 132 ? -24.882 -14.817 7.254 1.00 75.25 132 ASP A N 1
ATOM 1047 C CA . ASP A 1 132 ? -24.702 -15.870 6.269 1.00 75.25 132 ASP A CA 1
ATOM 1048 C C . ASP A 1 132 ? -25.655 -15.621 5.090 1.00 75.25 132 ASP A C 1
ATOM 1050 O O . ASP A 1 132 ? -26.867 -15.799 5.199 1.00 75.25 132 ASP A O 1
ATOM 1054 N N . TYR A 1 133 ? -25.112 -15.150 3.969 1.00 71.69 133 TYR A N 1
ATOM 1055 C CA . TYR A 1 133 ? -25.895 -14.914 2.753 1.00 71.69 133 TYR A CA 1
ATOM 1056 C C . TYR A 1 133 ? -26.087 -16.180 1.910 1.00 71.69 133 TYR A C 1
ATOM 1058 O O . TYR A 1 133 ? -26.878 -16.162 0.969 1.00 71.69 133 TYR A O 1
ATOM 1066 N N . THR A 1 134 ? -25.398 -17.279 2.227 1.00 70.38 134 THR A N 1
ATOM 1067 C CA . THR A 1 134 ? -25.479 -18.523 1.444 1.00 70.38 134 THR A CA 1
ATOM 1068 C C . THR A 1 134 ? -26.762 -19.301 1.740 1.00 70.38 134 THR A C 1
ATOM 1070 O O . THR A 1 134 ? -27.349 -19.910 0.847 1.00 70.38 134 THR A O 1
ATOM 1073 N N . THR A 1 135 ? -27.268 -19.188 2.968 1.00 65.75 135 THR A N 1
ATOM 1074 C CA . THR A 1 135 ? -28.497 -19.839 3.445 1.00 65.75 135 THR A CA 1
ATOM 1075 C C . THR A 1 135 ? -29.773 -19.047 3.147 1.00 65.75 135 THR A C 1
ATOM 1077 O O . THR A 1 135 ? -30.869 -19.608 3.188 1.00 65.75 135 THR A O 1
ATOM 1080 N N . ALA A 1 136 ? -29.660 -17.770 2.756 1.00 56.94 136 ALA A N 1
ATOM 1081 C CA . ALA A 1 136 ? -30.801 -16.887 2.482 1.00 56.94 136 ALA A CA 1
ATOM 1082 C C . ALA A 1 136 ? -31.739 -17.406 1.372 1.00 56.94 136 ALA A C 1
ATOM 1084 O O . ALA A 1 136 ? -32.915 -17.057 1.344 1.00 56.94 136 ALA A O 1
ATOM 1085 N N . ARG A 1 137 ? -31.247 -18.277 0.479 1.00 54.72 137 ARG A N 1
ATOM 1086 C CA . ARG A 1 137 ? -32.047 -18.898 -0.590 1.00 54.72 137 ARG A CA 1
ATOM 1087 C C . ARG A 1 137 ? -33.058 -19.937 -0.096 1.00 54.72 137 ARG A C 1
ATOM 1089 O O . ARG A 1 137 ? -33.977 -20.253 -0.843 1.00 54.72 137 ARG A O 1
ATOM 1096 N N . GLN A 1 138 ? -32.901 -20.480 1.113 1.00 54.72 138 GLN A N 1
ATOM 1097 C CA . GLN A 1 138 ? -33.769 -21.556 1.610 1.00 54.72 138 GLN A CA 1
ATOM 1098 C C . GLN A 1 138 ? -35.018 -21.064 2.348 1.00 54.72 138 GLN A C 1
ATOM 1100 O O . GLN A 1 138 ? -35.937 -21.844 2.584 1.00 54.72 138 GLN A O 1
ATOM 1105 N N . ILE A 1 139 ? -35.096 -19.775 2.687 1.00 50.59 139 ILE A N 1
ATOM 1106 C CA . ILE A 1 139 ? -36.224 -19.211 3.429 1.00 50.59 139 ILE A CA 1
ATOM 1107 C C . ILE A 1 139 ? -36.872 -18.130 2.565 1.00 50.59 139 ILE A C 1
ATOM 1109 O O . ILE A 1 139 ? -36.290 -17.075 2.331 1.00 50.59 139 ILE A O 1
ATOM 1113 N N . GLY A 1 140 ? -38.083 -18.400 2.069 1.00 49.75 140 GLY A N 1
ATOM 1114 C CA . GLY A 1 140 ? -38.855 -17.423 1.301 1.00 49.75 140 GLY A CA 1
ATOM 1115 C C . GLY A 1 140 ? -39.060 -16.101 2.067 1.00 49.75 140 GLY A C 1
ATOM 1116 O O . GLY A 1 140 ? -39.033 -16.087 3.301 1.00 49.75 140 GLY A O 1
ATOM 1117 N N . PRO A 1 141 ? -39.331 -14.986 1.362 1.00 53.69 141 PRO A N 1
ATOM 1118 C CA . PRO A 1 141 ? -39.353 -13.629 1.926 1.00 53.69 141 PRO A CA 1
ATOM 1119 C C . PRO A 1 141 ? -40.333 -13.424 3.097 1.00 53.69 141 PRO A C 1
ATOM 1121 O O . PRO A 1 141 ? -40.175 -12.491 3.876 1.00 53.69 141 PRO A O 1
ATOM 1124 N N . ARG A 1 142 ? -41.318 -14.317 3.269 1.00 48.00 142 ARG A N 1
ATOM 1125 C CA . ARG A 1 142 ? -42.306 -14.294 4.361 1.00 48.00 142 ARG A CA 1
ATOM 1126 C C . ARG A 1 142 ? -41.823 -14.866 5.701 1.00 48.00 142 ARG A C 1
ATOM 1128 O O . ARG A 1 142 ? -42.490 -14.645 6.703 1.00 48.00 142 ARG A O 1
ATOM 1135 N N . ASN A 1 143 ? -40.695 -15.579 5.741 1.00 49.62 143 ASN A N 1
ATOM 1136 C CA . ASN A 1 143 ? -40.230 -16.284 6.946 1.00 49.62 143 ASN A CA 1
ATOM 1137 C C . ASN A 1 143 ? -38.957 -15.695 7.575 1.00 49.62 143 ASN A C 1
ATOM 1139 O O . ASN A 1 143 ? -38.417 -16.271 8.516 1.00 49.62 143 ASN A O 1
ATOM 1143 N N . VAL A 1 144 ? -38.514 -14.510 7.138 1.00 52.50 144 VAL A N 1
ATOM 1144 C CA . VAL A 1 144 ? -37.416 -13.754 7.779 1.00 52.50 144 VAL A CA 1
ATOM 1145 C C . VAL A 1 144 ? -37.927 -12.925 8.968 1.00 52.50 144 VAL A C 1
ATOM 1147 O O . VAL A 1 144 ? -37.369 -11.886 9.313 1.00 52.50 144 VAL A O 1
ATOM 1150 N N . ASN A 1 145 ? -38.991 -13.378 9.635 1.00 46.56 145 ASN A N 1
ATOM 1151 C CA . ASN A 1 145 ? -39.230 -12.935 10.999 1.00 46.56 145 ASN A CA 1
ATOM 1152 C C . ASN A 1 145 ? -38.113 -13.540 11.837 1.00 46.56 145 ASN A C 1
ATOM 1154 O O . ASN A 1 145 ? -38.092 -14.742 12.094 1.00 46.56 145 ASN A O 1
ATOM 1158 N N . ILE A 1 146 ? -37.167 -12.670 12.185 1.00 50.62 146 ILE A N 1
ATOM 1159 C CA . ILE A 1 146 ? -36.098 -12.848 13.158 1.00 50.62 146 ILE A CA 1
ATOM 1160 C C . ILE A 1 146 ? -36.746 -13.440 14.411 1.00 50.62 146 ILE A C 1
ATOM 1162 O O . ILE A 1 146 ? -37.198 -12.709 15.286 1.00 50.62 146 ILE A O 1
ATOM 1166 N N . ARG A 1 147 ? -36.862 -14.768 14.499 1.00 48.66 147 ARG A N 1
ATOM 1167 C CA . ARG A 1 147 ? -37.109 -15.400 15.787 1.00 48.66 147 ARG A CA 1
ATOM 1168 C C . ARG A 1 147 ? -35.821 -15.126 16.549 1.00 48.66 147 ARG A C 1
ATOM 1170 O O . ARG A 1 147 ? -34.778 -15.602 16.089 1.00 48.66 147 ARG A O 1
ATOM 1177 N N . PRO A 1 148 ? -35.832 -14.312 17.621 1.00 48.06 148 PRO A N 1
ATOM 1178 C CA . PRO A 1 148 ? -34.644 -14.185 18.439 1.00 48.06 148 PRO A CA 1
ATOM 1179 C C . PRO A 1 148 ? -34.253 -15.610 18.818 1.00 48.06 148 PRO A C 1
ATOM 1181 O O . PRO A 1 148 ? -35.094 -16.383 19.287 1.00 48.06 148 PRO A O 1
ATOM 1184 N N . SER A 1 149 ? -33.011 -15.986 18.507 1.00 48.53 149 SER A N 1
ATOM 1185 C CA . SER A 1 149 ? -32.449 -17.237 19.004 1.00 48.53 149 SER A CA 1
ATOM 1186 C C . SER A 1 149 ? -32.788 -17.298 20.489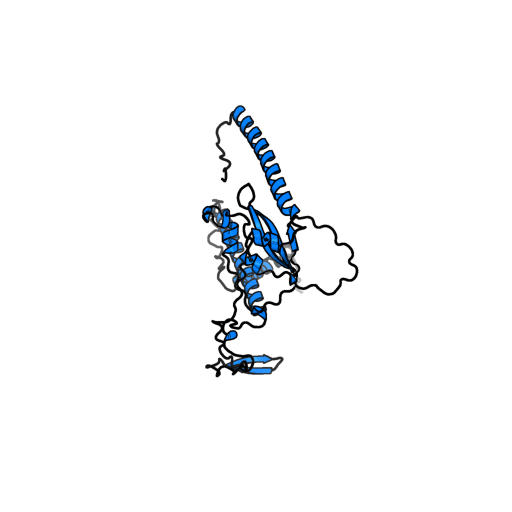 1.00 48.53 149 SER A C 1
ATOM 1188 O O . SER A 1 149 ? -32.599 -16.287 21.177 1.00 48.53 149 SER A O 1
ATOM 1190 N N . ARG A 1 150 ? -33.355 -18.422 20.964 1.00 50.34 150 ARG A N 1
ATOM 1191 C CA . ARG A 1 150 ? -33.614 -18.610 22.401 1.00 50.34 150 ARG A CA 1
ATOM 1192 C C . ARG A 1 150 ? -32.354 -18.141 23.121 1.00 50.34 150 ARG A C 1
ATOM 1194 O O . ARG A 1 150 ? -31.286 -18.584 22.693 1.00 50.34 150 ARG A O 1
ATOM 1201 N N . PRO A 1 151 ? -32.441 -17.217 24.095 1.00 51.59 151 PRO A N 1
ATOM 1202 C CA . PRO A 1 151 ? -31.254 -16.665 24.721 1.00 51.59 151 PRO A CA 1
ATOM 1203 C C . PRO A 1 151 ? -30.456 -17.831 25.301 1.00 51.59 151 PRO A C 1
ATOM 1205 O O . PRO A 1 151 ? -30.802 -18.385 26.339 1.00 51.59 151 PRO A O 1
ATOM 1208 N N . GLY A 1 152 ? -29.421 -18.257 24.573 1.00 53.56 152 GLY A N 1
ATOM 1209 C CA . GLY A 1 152 ? -28.391 -19.114 25.125 1.00 53.56 152 GLY A CA 1
ATOM 1210 C C . GLY A 1 152 ? -27.813 -18.365 26.312 1.00 53.56 152 GLY A C 1
ATOM 1211 O O . GLY A 1 152 ? -27.746 -17.137 26.243 1.00 53.56 152 GLY A O 1
ATOM 1212 N N . VAL A 1 153 ? -27.477 -19.100 27.376 1.00 53.28 153 VAL A N 1
ATOM 1213 C CA . VAL A 1 153 ? -26.921 -18.616 28.650 1.00 53.28 153 VAL A CA 1
ATOM 1214 C C . VAL A 1 153 ? -26.055 -17.376 28.407 1.00 53.28 153 VAL A C 1
ATOM 1216 O O . VAL A 1 153 ? -24.911 -17.465 27.965 1.00 53.28 153 VAL A O 1
ATOM 1219 N N . GLY A 1 154 ? -26.677 -16.209 28.551 1.00 56.62 154 GLY A N 1
ATOM 1220 C CA . GLY A 1 154 ? -26.113 -14.944 28.111 1.00 56.62 154 GLY A CA 1
ATOM 1221 C C . GLY A 1 154 ? -25.380 -14.319 29.275 1.00 56.62 154 GLY A C 1
ATOM 1222 O O . GLY A 1 154 ? -25.903 -14.289 30.386 1.00 56.62 154 GLY A O 1
ATOM 1223 N N . VAL A 1 155 ? -24.182 -13.799 29.033 1.00 58.75 155 VAL A N 1
ATOM 1224 C CA . VAL A 1 155 ? -23.498 -12.987 30.038 1.00 58.75 155 VAL A CA 1
ATOM 1225 C C . VAL A 1 155 ? -24.317 -11.707 30.221 1.00 58.75 155 VAL A C 1
ATOM 1227 O O . VAL A 1 155 ? -24.495 -10.937 29.272 1.00 58.75 155 VAL A O 1
ATOM 1230 N N . THR A 1 156 ? -24.837 -11.486 31.429 1.00 63.50 156 THR A N 1
ATOM 1231 C CA . THR A 1 156 ? -25.449 -10.215 31.828 1.00 63.50 156 THR A CA 1
ATOM 1232 C C . THR A 1 156 ? -24.359 -9.153 31.853 1.00 63.50 156 THR A C 1
ATOM 1234 O O . THR A 1 156 ? -23.465 -9.190 32.699 1.00 63.50 156 THR A O 1
ATOM 1237 N N . LYS A 1 157 ? -24.404 -8.212 30.913 1.00 71.25 157 LYS A N 1
ATOM 1238 C CA . LYS A 1 157 ? -23.501 -7.063 30.872 1.00 71.25 157 LYS A CA 1
ATOM 1239 C C . LYS A 1 157 ? -24.254 -5.811 31.271 1.00 71.25 157 LYS A C 1
ATOM 1241 O O . LYS A 1 157 ? -25.360 -5.571 30.800 1.00 71.25 157 LYS A O 1
ATOM 1246 N N . ILE A 1 158 ? -23.627 -4.994 32.103 1.00 80.38 158 ILE A N 1
ATOM 1247 C CA . ILE A 1 158 ? -24.148 -3.676 32.445 1.00 80.38 158 ILE A CA 1
ATOM 1248 C C . ILE A 1 158 ? -23.636 -2.693 31.387 1.00 80.38 158 ILE A C 1
ATOM 1250 O O . ILE A 1 158 ? -22.429 -2.563 31.182 1.00 80.38 158 ILE A O 1
ATOM 1254 N N . ILE A 1 159 ? -24.551 -2.032 30.684 1.00 80.50 159 ILE A N 1
ATOM 1255 C CA . ILE A 1 159 ? -24.252 -1.025 29.664 1.00 80.50 159 ILE A CA 1
ATOM 1256 C C . ILE A 1 159 ? -24.565 0.353 30.242 1.00 80.50 159 ILE A C 1
ATOM 1258 O O . ILE A 1 159 ? -25.645 0.574 30.786 1.00 80.50 159 ILE A O 1
ATOM 1262 N N . ARG A 1 160 ? -23.632 1.298 30.099 1.00 83.44 160 ARG A N 1
ATOM 1263 C CA . ARG A 1 160 ? -23.852 2.705 30.452 1.00 83.44 160 ARG A CA 1
ATOM 1264 C C . ARG A 1 160 ? -24.494 3.443 29.278 1.00 83.44 160 ARG A C 1
ATOM 1266 O O . ARG A 1 160 ? -23.944 3.434 28.178 1.00 83.44 160 ARG A O 1
ATOM 1273 N N . VAL A 1 161 ? -25.616 4.118 29.518 1.00 81.88 161 VAL A N 1
ATOM 1274 C CA . VAL A 1 161 ? -26.266 5.017 28.553 1.00 81.88 161 VAL A CA 1
ATOM 1275 C C . VAL A 1 161 ? -26.506 6.355 29.249 1.00 81.88 161 VAL A C 1
ATOM 1277 O O . VAL A 1 161 ? -27.324 6.460 30.162 1.00 81.88 161 VAL A O 1
ATOM 1280 N N . GLY A 1 162 ? -25.739 7.376 28.859 1.00 85.56 162 GLY A N 1
ATOM 1281 C CA . GLY A 1 162 ? -25.689 8.639 29.600 1.00 85.56 162 GLY A CA 1
ATOM 1282 C C . GLY A 1 162 ? -25.181 8.415 31.028 1.00 85.56 162 GLY A C 1
ATOM 1283 O O . GLY A 1 162 ? -24.125 7.814 31.218 1.00 85.56 162 GLY A O 1
ATOM 1284 N N . ASN A 1 163 ? -25.943 8.865 32.027 1.00 87.56 163 ASN A N 1
ATOM 1285 C CA . ASN A 1 163 ? -25.624 8.672 33.447 1.00 87.56 163 ASN A CA 1
ATOM 1286 C C . ASN A 1 163 ? -26.259 7.416 34.072 1.00 87.56 163 ASN A C 1
ATOM 1288 O O . ASN A 1 163 ? -26.033 7.160 35.250 1.00 87.56 163 ASN A O 1
ATOM 1292 N N . ALA A 1 164 ? -27.020 6.627 33.309 1.00 83.75 164 ALA A N 1
ATOM 1293 C CA . ALA A 1 164 ? -27.714 5.445 33.811 1.00 83.75 164 ALA A CA 1
ATOM 1294 C C . ALA A 1 164 ? -27.043 4.138 33.358 1.00 83.75 164 ALA A C 1
ATOM 1296 O O . ALA A 1 164 ? -26.419 4.066 32.293 1.00 83.75 164 ALA A O 1
ATOM 1297 N N . TYR A 1 165 ? -27.199 3.098 34.174 1.00 85.19 165 TYR A N 1
ATOM 1298 C CA . TYR A 1 165 ? -26.692 1.751 33.930 1.00 85.19 165 TYR A CA 1
ATOM 1299 C C . TYR A 1 165 ? -27.863 0.802 33.664 1.00 85.19 165 TYR A C 1
ATOM 1301 O O . TYR A 1 165 ? -28.806 0.745 34.447 1.00 85.19 165 TYR A O 1
ATOM 1309 N N . TYR A 1 166 ? -27.792 0.049 32.571 1.00 80.69 166 TYR A N 1
ATOM 1310 C CA . TYR A 1 166 ? -28.831 -0.885 32.144 1.00 80.69 166 TYR A CA 1
ATOM 1311 C C . TYR A 1 166 ? -28.264 -2.301 32.072 1.00 80.69 166 TYR A C 1
ATOM 1313 O O . TYR A 1 166 ? -27.199 -2.517 31.494 1.00 80.69 166 TYR A O 1
ATOM 1321 N N . GLY A 1 167 ? -28.977 -3.276 32.634 1.00 76.12 167 GLY A N 1
ATOM 1322 C CA . GLY A 1 167 ? -28.654 -4.689 32.453 1.00 76.12 167 GLY A CA 1
ATOM 1323 C C . GLY A 1 167 ? -29.056 -5.155 31.055 1.00 76.12 167 GLY A C 1
ATOM 1324 O O . GLY A 1 167 ? -30.213 -5.023 30.665 1.00 76.12 167 GLY A O 1
ATOM 1325 N N . ALA A 1 168 ? -28.111 -5.703 30.297 1.00 71.56 168 ALA A N 1
ATOM 1326 C CA . ALA A 1 168 ? -28.343 -6.267 28.977 1.00 71.56 168 ALA A CA 1
ATOM 1327 C C . ALA A 1 168 ? -27.851 -7.715 28.926 1.00 71.56 168 ALA A C 1
ATOM 1329 O O . ALA A 1 168 ? -26.705 -8.020 29.258 1.00 71.56 168 ALA A O 1
ATOM 1330 N N . ASN A 1 169 ? -28.712 -8.614 28.457 1.00 63.88 169 ASN A N 1
ATOM 1331 C CA . ASN A 1 169 ? -28.332 -9.996 28.197 1.00 63.88 169 ASN A CA 1
ATOM 1332 C C . ASN A 1 169 ? -27.624 -10.054 26.844 1.00 63.88 169 ASN A C 1
ATOM 1334 O O . ASN A 1 169 ? -28.262 -9.908 25.798 1.00 63.88 169 ASN A O 1
ATOM 1338 N N . GLN A 1 170 ? -26.305 -10.255 26.842 1.00 61.81 170 GLN A N 1
ATOM 1339 C CA . GLN A 1 170 ? -25.584 -10.486 25.597 1.00 61.81 170 GLN A CA 1
ATOM 1340 C C . GLN A 1 170 ? -25.889 -11.914 25.133 1.00 61.81 170 GLN A C 1
ATOM 1342 O O . GLN A 1 170 ? -25.303 -12.870 25.641 1.00 61.81 170 GLN A O 1
ATOM 1347 N N . CYS A 1 171 ? -26.810 -12.080 24.176 1.00 54.59 171 CYS A N 1
ATOM 1348 C CA . CYS A 1 171 ? -26.963 -13.378 23.524 1.00 54.59 171 CYS A CA 1
ATOM 1349 C C . CYS A 1 171 ? -25.669 -13.677 22.752 1.00 54.59 171 CYS A C 1
ATOM 1351 O O . CYS A 1 171 ? -25.165 -12.830 22.007 1.00 54.59 171 CYS A O 1
ATOM 1353 N N . GLY A 1 172 ? -25.081 -14.852 22.977 1.00 55.84 172 GLY A N 1
ATOM 1354 C CA . GLY A 1 172 ? -23.921 -15.291 22.214 1.00 55.84 172 GLY A CA 1
ATOM 1355 C C . GLY A 1 172 ? -24.313 -15.425 20.746 1.00 55.84 172 GLY A C 1
ATOM 1356 O O . GLY A 1 172 ? -25.029 -16.350 20.371 1.00 55.84 172 GLY A O 1
ATOM 1357 N N . THR A 1 173 ? -23.881 -14.491 19.902 1.00 60.78 173 THR A N 1
ATOM 1358 C CA . THR A 1 173 ? -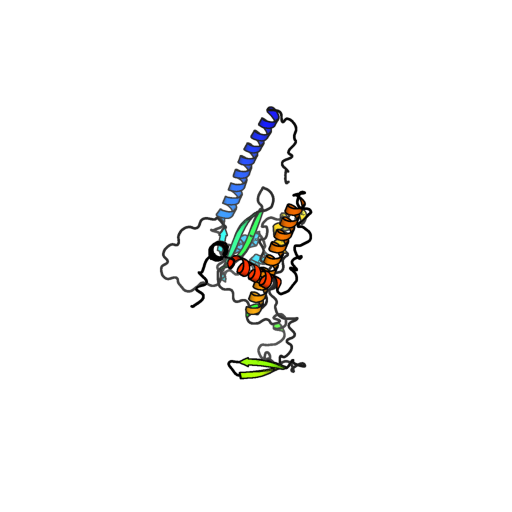24.066 -14.615 18.458 1.00 60.78 173 THR A CA 1
ATOM 1359 C C . THR A 1 173 ? -23.071 -15.650 17.952 1.00 60.78 173 THR A C 1
ATOM 1361 O O . THR A 1 173 ? -21.867 -15.395 17.976 1.00 60.78 173 THR A O 1
ATOM 1364 N N . ASN A 1 174 ? -23.541 -16.812 17.493 1.00 68.19 174 ASN A N 1
ATOM 1365 C CA . ASN A 1 174 ? -22.697 -17.709 16.708 1.00 68.19 174 ASN A CA 1
ATOM 1366 C C . ASN A 1 174 ? -22.361 -16.997 15.386 1.00 68.19 174 ASN A C 1
ATOM 1368 O O . ASN A 1 174 ? -23.201 -16.884 14.495 1.00 68.19 174 ASN A O 1
ATOM 1372 N N . THR A 1 175 ? -21.151 -16.443 15.298 1.00 71.06 175 THR A N 1
ATOM 1373 C CA . THR A 1 175 ? -20.667 -15.669 14.144 1.00 71.06 175 THR A CA 1
ATOM 1374 C C . THR A 1 175 ? -19.943 -16.531 13.109 1.00 71.06 175 THR A C 1
ATOM 1376 O O . THR A 1 175 ? -19.456 -15.998 12.114 1.00 71.06 175 THR A O 1
ATOM 1379 N N . GLY A 1 176 ? -19.876 -17.855 13.308 1.00 73.50 176 GLY A N 1
ATOM 1380 C CA . GLY A 1 176 ? -19.077 -18.767 12.482 1.00 73.50 176 GLY A CA 1
ATOM 1381 C C . GLY A 1 176 ? -19.475 -18.802 11.002 1.00 73.50 176 GLY A C 1
ATOM 1382 O O . GLY A 1 176 ? -18.616 -19.025 10.156 1.00 73.50 176 GLY A O 1
ATOM 1383 N N . GLY A 1 177 ? -20.745 -18.525 10.683 1.00 74.81 177 GLY A N 1
ATOM 1384 C CA . GLY A 1 177 ? -21.260 -18.470 9.307 1.00 74.81 177 GLY A CA 1
ATOM 1385 C C . GLY A 1 177 ? -21.366 -17.063 8.711 1.00 74.81 177 GLY A C 1
ATOM 1386 O O . GLY A 1 177 ? -21.843 -16.905 7.592 1.00 74.81 177 GLY A O 1
ATOM 1387 N N . TRP A 1 178 ? -20.981 -16.012 9.442 1.00 80.44 178 TRP A N 1
ATOM 1388 C CA . TRP A 1 178 ? -21.149 -14.646 8.947 1.00 80.44 178 TRP A CA 1
ATOM 1389 C C . TRP A 1 178 ? -20.246 -14.372 7.748 1.00 80.44 178 TRP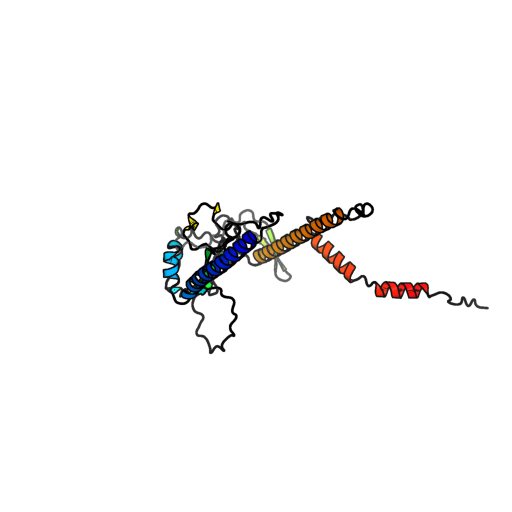 A C 1
ATOM 1391 O O . TRP A 1 178 ? -19.072 -14.749 7.733 1.00 80.44 178 TRP A O 1
ATOM 1401 N N . TYR A 1 179 ? -20.780 -13.641 6.767 1.00 79.44 179 TYR A N 1
ATOM 1402 C CA . TYR A 1 179 ? -19.996 -13.131 5.655 1.00 79.44 179 TYR A CA 1
ATOM 1403 C C . TYR A 1 179 ? -18.761 -12.398 6.169 1.00 79.44 179 TYR A C 1
ATOM 1405 O O . TYR A 1 179 ? -18.858 -11.434 6.928 1.00 79.44 179 TYR A O 1
ATOM 1413 N N . ARG A 1 180 ? -17.589 -12.861 5.731 1.00 76.69 180 ARG A N 1
ATOM 1414 C CA . ARG A 1 180 ? -16.302 -12.287 6.098 1.00 76.69 180 ARG A CA 1
ATOM 1415 C C . ARG A 1 180 ? -15.595 -11.816 4.846 1.00 76.69 180 ARG A C 1
ATOM 1417 O O . ARG A 1 180 ? -15.230 -12.608 3.981 1.00 76.69 180 ARG A O 1
ATOM 1424 N N . ARG A 1 181 ? -15.357 -10.512 4.777 1.00 77.31 181 ARG A N 1
ATOM 1425 C CA . ARG A 1 181 ? -14.552 -9.926 3.712 1.00 77.31 181 ARG A CA 1
ATOM 1426 C C . ARG A 1 181 ? -13.063 -10.161 3.983 1.00 77.31 181 ARG A C 1
ATOM 1428 O O . ARG A 1 181 ? -12.548 -9.803 5.045 1.00 77.31 181 ARG A O 1
ATOM 1435 N N . TRP A 1 182 ? -12.383 -10.720 2.988 1.00 73.56 182 TRP A N 1
ATOM 1436 C CA . TRP A 1 182 ? -10.928 -10.845 2.940 1.00 73.56 182 TRP A CA 1
ATOM 1437 C C . TRP A 1 182 ? -10.391 -9.881 1.882 1.00 73.56 182 TRP A C 1
ATOM 1439 O O . TRP A 1 182 ? -10.700 -10.013 0.698 1.00 73.56 182 TRP A O 1
ATOM 1449 N N . ASP A 1 183 ? -9.607 -8.886 2.297 1.00 68.44 183 ASP A N 1
ATOM 1450 C CA . ASP A 1 183 ? -9.042 -7.896 1.376 1.00 68.44 183 ASP A CA 1
ATOM 1451 C C . ASP A 1 183 ? -7.742 -8.411 0.740 1.00 68.44 183 ASP A C 1
ATOM 1453 O O . ASP A 1 183 ? -6.643 -8.051 1.158 1.00 68.44 183 ASP A O 1
ATOM 1457 N N . ASN A 1 184 ? -7.877 -9.212 -0.323 1.00 71.19 184 ASN A N 1
ATOM 1458 C CA . ASN A 1 184 ? -6.760 -9.731 -1.132 1.00 71.19 184 ASN A CA 1
ATOM 1459 C C . ASN A 1 184 ? -6.639 -9.006 -2.490 1.00 71.19 184 ASN A C 1
ATOM 1461 O O 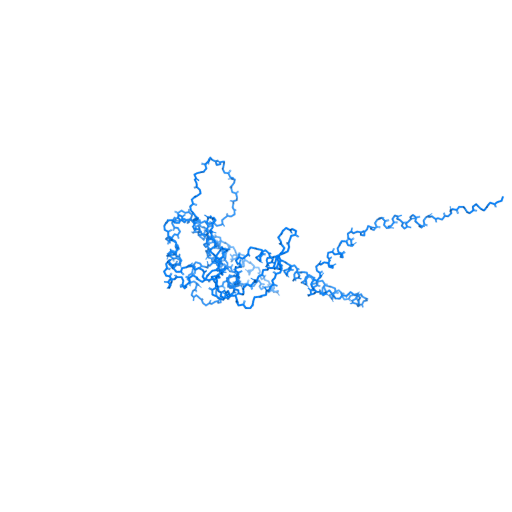. ASN A 1 184 ? -6.321 -9.593 -3.529 1.00 71.19 184 ASN A O 1
ATOM 1465 N N . ASN A 1 185 ? -6.910 -7.696 -2.507 1.00 75.12 185 ASN A N 1
ATOM 1466 C CA . ASN A 1 185 ? -6.778 -6.861 -3.705 1.00 75.12 185 ASN A CA 1
ATOM 1467 C C . ASN A 1 185 ? -5.341 -6.320 -3.855 1.00 75.12 185 ASN A C 1
ATOM 1469 O O . ASN A 1 185 ? -5.084 -5.111 -3.774 1.00 75.12 185 ASN A O 1
ATOM 1473 N N . GLY A 1 186 ? -4.386 -7.241 -3.987 1.00 79.19 186 GLY A N 1
ATOM 1474 C CA . GLY A 1 186 ? -2.993 -6.943 -4.319 1.00 79.19 186 GLY A CA 1
ATOM 1475 C C . GLY A 1 186 ? -2.813 -6.567 -5.793 1.00 79.19 186 GLY A C 1
ATOM 1476 O O . GLY A 1 186 ? -3.741 -6.642 -6.592 1.00 79.19 186 GLY A O 1
ATOM 1477 N N . TRP A 1 187 ? -1.604 -6.151 -6.155 1.00 83.56 187 TRP A N 1
ATOM 1478 C CA . TRP A 1 187 ? -1.228 -5.966 -7.557 1.00 83.56 187 TRP A CA 1
ATOM 1479 C C . TRP A 1 187 ? -0.914 -7.321 -8.201 1.00 83.56 187 TRP A C 1
ATOM 1481 O O . TRP A 1 187 ? -0.132 -8.081 -7.634 1.00 83.56 187 TRP A O 1
ATOM 1491 N N . ARG A 1 188 ? -1.496 -7.602 -9.372 1.00 81.31 188 ARG A N 1
ATOM 1492 C CA . ARG A 1 188 ? -1.426 -8.900 -10.069 1.00 81.31 188 ARG A CA 1
ATOM 1493 C C . ARG A 1 188 ? -0.679 -8.758 -11.398 1.00 81.31 188 ARG A C 1
ATOM 1495 O O . ARG A 1 188 ? -0.888 -7.749 -12.064 1.00 81.31 188 ARG A O 1
ATOM 1502 N N . PRO A 1 189 ? 0.213 -9.676 -11.790 1.00 82.44 189 PRO A N 1
ATOM 1503 C CA . PRO A 1 189 ? 0.902 -9.586 -13.078 1.00 82.44 189 PRO A CA 1
ATOM 1504 C C . PRO A 1 189 ? -0.067 -9.832 -14.251 1.00 82.44 189 PRO A C 1
ATOM 1506 O O . PRO A 1 189 ? -0.999 -10.618 -14.129 1.00 82.44 189 PRO A O 1
ATOM 1509 N N . VAL A 1 190 ? 0.144 -9.144 -15.379 1.00 76.31 190 VAL A N 1
ATOM 1510 C CA . VAL A 1 190 ? -0.685 -9.245 -16.603 1.00 76.31 190 VAL A CA 1
ATOM 1511 C C . VAL A 1 190 ? -0.249 -10.396 -17.520 1.00 76.31 190 VAL A C 1
ATOM 1513 O O . VAL A 1 190 ? -1.055 -10.913 -18.285 1.00 76.31 190 VAL A O 1
ATOM 1516 N N . THR A 1 191 ? 1.029 -10.781 -17.500 1.00 64.31 191 THR A N 1
ATOM 1517 C CA . THR A 1 191 ? 1.573 -11.782 -18.431 1.00 64.31 191 THR A CA 1
ATOM 1518 C C . THR A 1 191 ? 1.317 -13.212 -17.949 1.00 64.31 191 THR A C 1
ATOM 1520 O O . THR A 1 191 ? 1.258 -13.471 -16.750 1.00 64.31 191 THR A O 1
ATOM 1523 N N . SER A 1 192 ? 1.265 -14.168 -18.882 1.00 47.16 192 SER A N 1
ATOM 1524 C CA . SER A 1 192 ? 1.122 -15.626 -18.679 1.00 47.16 192 SER A CA 1
ATOM 1525 C C . SER A 1 192 ? 2.181 -16.285 -17.775 1.00 47.16 192 SER A C 1
ATOM 1527 O O . SER A 1 192 ? 2.095 -17.475 -17.484 1.00 47.16 192 SER A O 1
ATOM 1529 N N . LYS A 1 193 ? 3.109 -15.503 -17.211 1.00 49.25 193 LYS A N 1
ATOM 1530 C CA . LYS A 1 193 ? 3.899 -15.875 -16.028 1.00 49.25 193 LYS A CA 1
ATOM 1531 C C . LYS A 1 193 ? 3.047 -16.190 -14.789 1.00 49.25 193 LYS A C 1
ATOM 1533 O O . LYS A 1 193 ? 3.588 -16.665 -13.805 1.00 49.25 193 LYS A O 1
ATOM 1538 N N . VAL A 1 194 ? 1.731 -15.975 -14.840 1.00 49.62 194 VAL A N 1
ATOM 1539 C CA . VAL A 1 194 ? 0.766 -16.501 -13.858 1.00 49.62 194 VAL A CA 1
ATOM 1540 C C . VAL A 1 194 ? 0.796 -18.043 -13.774 1.00 49.62 194 VAL A C 1
ATOM 1542 O O . VAL A 1 194 ? 0.455 -18.582 -12.728 1.00 49.62 194 VAL A O 1
ATOM 1545 N N . ILE A 1 195 ? 1.242 -18.745 -14.830 1.00 46.69 195 ILE A N 1
ATOM 1546 C CA . ILE A 1 195 ? 1.403 -20.217 -14.864 1.00 46.69 195 ILE A CA 1
ATOM 1547 C C . ILE A 1 195 ? 2.884 -20.634 -14.716 1.00 46.69 195 ILE A C 1
ATOM 1549 O O . ILE A 1 195 ? 3.193 -21.815 -14.576 1.00 46.69 195 ILE A O 1
ATOM 1553 N N . ALA A 1 196 ? 3.825 -19.682 -14.739 1.00 47.56 196 ALA A N 1
ATOM 1554 C CA . ALA A 1 196 ? 5.236 -19.996 -14.531 1.00 47.56 196 ALA A CA 1
ATOM 1555 C C . ALA A 1 196 ? 5.466 -20.488 -13.088 1.00 47.56 196 ALA A C 1
ATOM 1557 O O . ALA A 1 196 ? 4.732 -20.073 -12.183 1.00 47.56 196 ALA A O 1
ATOM 1558 N N . PRO A 1 197 ? 6.474 -21.348 -12.846 1.00 52.12 197 PRO A N 1
ATOM 1559 C CA . PRO A 1 197 ? 6.827 -21.773 -11.498 1.00 52.12 197 PRO A CA 1
ATOM 1560 C C . PRO A 1 197 ? 7.010 -20.550 -10.593 1.00 52.12 197 PRO A C 1
ATOM 1562 O O . PRO A 1 197 ? 7.565 -19.533 -11.014 1.00 52.12 197 PRO A O 1
ATOM 1565 N N . THR A 1 198 ? 6.561 -20.646 -9.340 1.00 53.62 198 THR A N 1
ATOM 1566 C CA . THR A 1 198 ? 6.531 -19.560 -8.339 1.00 53.62 198 THR A CA 1
ATOM 1567 C C . THR A 1 198 ? 7.879 -18.848 -8.143 1.00 53.62 198 THR A C 1
ATOM 1569 O O . THR A 1 198 ? 7.923 -17.759 -7.578 1.00 53.62 198 THR A O 1
ATOM 1572 N N . THR A 1 199 ? 8.971 -19.446 -8.624 1.00 54.16 199 THR A N 1
ATOM 1573 C CA . THR A 1 199 ? 10.339 -18.917 -8.643 1.00 54.16 199 THR A CA 1
ATOM 1574 C C . THR A 1 199 ? 10.523 -17.693 -9.547 1.00 54.16 199 THR A C 1
ATOM 1576 O O . THR A 1 199 ? 11.389 -16.871 -9.262 1.00 54.16 199 THR A O 1
ATOM 1579 N N . ASP A 1 200 ? 9.709 -17.538 -10.599 1.00 59.06 200 ASP A N 1
ATOM 1580 C CA . ASP A 1 200 ? 9.809 -16.422 -11.559 1.00 59.06 200 ASP A CA 1
ATOM 1581 C C . ASP A 1 200 ? 8.885 -15.239 -11.224 1.00 59.06 200 ASP A C 1
ATOM 1583 O O . ASP A 1 200 ? 8.916 -14.196 -11.892 1.00 59.06 200 ASP A O 1
ATOM 1587 N N . ILE A 1 201 ? 8.045 -15.391 -10.196 1.00 63.19 201 ILE A N 1
ATOM 1588 C CA . ILE A 1 201 ? 7.148 -14.344 -9.710 1.00 63.19 201 ILE A CA 1
ATOM 1589 C C . ILE A 1 201 ? 7.921 -13.482 -8.711 1.00 63.19 201 ILE A C 1
ATOM 1591 O O . ILE A 1 201 ? 8.622 -13.992 -7.842 1.00 63.19 201 ILE A O 1
ATOM 1595 N N . ASP A 1 202 ? 7.791 -12.157 -8.823 1.00 70.62 202 ASP A N 1
ATOM 1596 C CA . ASP A 1 202 ? 8.474 -11.226 -7.924 1.00 70.62 202 ASP A CA 1
ATOM 1597 C C . ASP A 1 202 ? 8.116 -11.551 -6.457 1.00 70.62 202 ASP A C 1
ATOM 1599 O O . ASP A 1 202 ? 6.932 -11.456 -6.092 1.00 70.62 202 ASP A O 1
ATOM 1603 N N . PRO A 1 203 ? 9.102 -11.903 -5.605 1.00 71.00 203 PRO A N 1
ATOM 1604 C CA . PRO A 1 203 ? 8.860 -12.317 -4.224 1.00 71.00 203 PRO A CA 1
ATOM 1605 C C . PRO A 1 203 ? 8.102 -11.251 -3.428 1.00 71.00 203 PRO A C 1
ATOM 1607 O O . PRO A 1 203 ? 7.288 -11.579 -2.564 1.00 71.00 203 PRO A O 1
ATOM 1610 N N . ILE A 1 204 ? 8.287 -9.970 -3.764 1.00 68.38 204 ILE A N 1
ATOM 1611 C CA . ILE A 1 204 ? 7.589 -8.849 -3.125 1.00 68.38 204 ILE A CA 1
ATOM 1612 C C . ILE A 1 204 ? 6.087 -8.913 -3.421 1.00 68.38 204 ILE A C 1
ATOM 1614 O O . ILE A 1 204 ? 5.255 -8.619 -2.556 1.00 68.38 204 ILE A O 1
ATOM 1618 N N . THR A 1 205 ? 5.713 -9.315 -4.634 1.00 70.50 205 THR A N 1
ATOM 1619 C CA . THR A 1 205 ? 4.306 -9.407 -5.035 1.00 70.50 205 THR A CA 1
ATOM 1620 C C . THR A 1 205 ? 3.608 -10.612 -4.429 1.00 70.50 205 THR A C 1
ATOM 1622 O O . THR A 1 205 ? 2.508 -10.440 -3.905 1.00 70.50 205 THR A O 1
ATOM 1625 N N . VAL A 1 206 ? 4.271 -11.771 -4.376 1.00 72.06 206 VAL A N 1
ATOM 1626 C CA . VAL A 1 206 ? 3.764 -12.969 -3.685 1.00 72.06 206 VAL A CA 1
ATOM 1627 C C . VAL A 1 206 ? 3.579 -12.682 -2.194 1.00 72.06 206 VAL A C 1
ATOM 1629 O O . VAL A 1 206 ? 2.497 -12.896 -1.649 1.00 72.06 206 VAL A O 1
ATOM 1632 N N . ALA A 1 207 ? 4.587 -12.094 -1.545 1.00 70.56 207 ALA A N 1
ATOM 1633 C CA . ALA A 1 207 ? 4.525 -11.737 -0.129 1.00 70.56 207 ALA A CA 1
ATOM 1634 C C . ALA A 1 207 ? 3.431 -10.702 0.178 1.00 70.56 207 ALA A C 1
ATOM 1636 O O . ALA A 1 207 ? 2.822 -10.739 1.245 1.00 70.56 207 ALA A O 1
ATOM 1637 N N . THR A 1 208 ? 3.164 -9.768 -0.739 1.00 70.31 208 THR A N 1
ATOM 1638 C CA . THR A 1 208 ? 2.102 -8.766 -0.559 1.00 70.31 208 THR A CA 1
ATOM 1639 C C . THR A 1 208 ? 0.713 -9.347 -0.830 1.00 70.31 208 THR A C 1
ATOM 1641 O O . THR A 1 208 ? -0.233 -8.986 -0.131 1.00 70.31 208 THR A O 1
ATOM 1644 N N . ALA A 1 209 ? 0.576 -10.232 -1.821 1.00 68.38 209 ALA A N 1
ATOM 1645 C CA . ALA A 1 209 ? -0.690 -10.867 -2.187 1.00 68.38 209 ALA A CA 1
ATOM 1646 C C . ALA A 1 209 ? -1.156 -11.885 -1.135 1.00 68.38 209 ALA A C 1
ATOM 1648 O O . ALA A 1 209 ? -2.340 -11.928 -0.812 1.00 68.38 209 ALA A O 1
ATOM 1649 N N . ASN A 1 210 ? -0.221 -12.634 -0.546 1.00 70.44 210 ASN A N 1
ATOM 1650 C CA . ASN A 1 210 ? -0.501 -13.684 0.435 1.00 70.44 210 ASN A CA 1
ATOM 1651 C C . ASN A 1 210 ? -0.692 -13.163 1.866 1.00 70.44 210 ASN A C 1
ATOM 1653 O O . ASN A 1 210 ? -0.724 -13.956 2.801 1.00 70.44 210 ASN A O 1
ATOM 1657 N N . ARG A 1 211 ? -0.800 -11.845 2.072 1.00 73.00 211 ARG A N 1
ATOM 1658 C CA . ARG A 1 211 ? -1.115 -11.259 3.381 1.00 73.00 211 ARG A CA 1
ATOM 1659 C C . ARG A 1 211 ? -2.625 -11.072 3.498 1.00 73.00 211 ARG A C 1
ATOM 1661 O O . ARG A 1 211 ? -3.110 -10.001 3.119 1.00 73.00 211 ARG A O 1
ATOM 1668 N N . PRO A 1 212 ? -3.374 -12.053 4.035 1.00 70.81 212 PRO A N 1
ATOM 1669 C CA . PRO A 1 212 ? -4.791 -11.869 4.256 1.00 70.81 212 PRO A CA 1
ATOM 1670 C C . PRO A 1 212 ? -5.014 -10.702 5.211 1.00 70.81 212 PRO A C 1
ATOM 1672 O O . PRO A 1 212 ? -4.573 -10.707 6.362 1.00 70.81 212 PRO A O 1
ATOM 1675 N N . ARG A 1 213 ? -5.730 -9.685 4.740 1.00 72.62 213 ARG A N 1
ATOM 1676 C CA . ARG A 1 213 ? -6.232 -8.616 5.599 1.00 72.62 213 ARG A CA 1
ATOM 1677 C C . ARG A 1 213 ? -7.673 -8.933 5.948 1.00 72.62 213 ARG A C 1
ATOM 1679 O O . ARG A 1 213 ? -8.582 -8.707 5.150 1.00 72.62 213 ARG A O 1
ATOM 1686 N N . ALA A 1 214 ? -7.868 -9.492 7.138 1.00 76.69 214 ALA A N 1
ATOM 1687 C CA . ALA A 1 214 ? -9.201 -9.739 7.663 1.00 76.69 214 ALA A CA 1
ATOM 1688 C C . ALA A 1 214 ? -9.918 -8.401 7.888 1.00 76.69 214 ALA A C 1
ATOM 1690 O O . ALA A 1 214 ? -9.434 -7.544 8.630 1.00 76.69 214 ALA A O 1
ATOM 1691 N N . TYR A 1 215 ? -11.082 -8.226 7.268 1.00 79.06 215 TYR A N 1
ATOM 1692 C CA . TYR A 1 215 ? -11.907 -7.044 7.471 1.00 79.06 215 TYR A CA 1
ATOM 1693 C C . TYR A 1 215 ? -12.933 -7.314 8.573 1.00 79.06 215 TYR A C 1
ATOM 1695 O O . TYR A 1 215 ? -13.828 -8.149 8.423 1.00 79.06 215 TYR A O 1
ATOM 1703 N N . HIS A 1 216 ? -12.810 -6.602 9.693 1.00 84.81 216 HIS A N 1
ATOM 1704 C CA . HIS A 1 216 ? -13.792 -6.666 10.771 1.00 84.81 216 HIS A CA 1
ATOM 1705 C C . HIS A 1 216 ? -14.968 -5.716 10.493 1.00 84.81 216 HIS A C 1
ATOM 1707 O O . HIS A 1 216 ? -14.761 -4.560 10.128 1.00 84.81 216 HIS A O 1
ATOM 1713 N N . HIS A 1 217 ? -16.202 -6.179 10.698 1.00 80.81 217 HIS A N 1
ATOM 1714 C CA . HIS A 1 217 ? -17.417 -5.402 10.426 1.00 80.81 217 HIS A CA 1
ATOM 1715 C C . HIS A 1 217 ? -17.459 -4.086 11.229 1.00 80.81 217 HIS A C 1
ATOM 1717 O O . HIS A 1 217 ? -17.609 -3.002 10.661 1.00 80.81 217 HIS A O 1
ATOM 1723 N N . LEU A 1 218 ? -17.193 -4.149 12.542 1.00 85.19 218 LEU A N 1
ATOM 1724 C CA . LEU A 1 218 ? -17.135 -2.959 13.401 1.00 85.19 218 LEU A CA 1
ATOM 1725 C C . LEU A 1 218 ? -15.958 -2.041 13.051 1.00 85.19 218 LEU A C 1
ATOM 1727 O O . LEU A 1 218 ? -14.794 -2.447 13.082 1.00 85.19 218 LEU A O 1
ATOM 1731 N N . ARG A 1 219 ? -16.264 -0.764 12.803 1.00 84.44 219 ARG A N 1
ATOM 1732 C CA . ARG A 1 219 ? -15.270 0.292 12.550 1.00 84.44 219 ARG A CA 1
ATOM 1733 C C . ARG A 1 219 ? -14.323 0.504 13.734 1.00 84.44 219 ARG A C 1
ATOM 1735 O O . ARG A 1 219 ? -13.124 0.633 13.515 1.00 84.44 219 ARG A O 1
ATOM 1742 N N . VAL A 1 220 ? -14.845 0.498 14.963 1.00 88.88 220 VAL A N 1
ATOM 1743 C CA . VAL A 1 220 ? -14.049 0.710 16.188 1.00 88.88 220 VAL A CA 1
ATOM 1744 C C . VAL A 1 220 ? -12.993 -0.383 16.346 1.00 88.88 220 VAL A C 1
ATOM 1746 O O . VAL A 1 220 ? -11.823 -0.085 16.564 1.00 88.88 220 VAL A O 1
ATOM 1749 N N . VAL A 1 221 ? -13.372 -1.644 16.123 1.00 87.88 221 VAL A N 1
ATOM 1750 C CA . VAL A 1 221 ? -12.434 -2.776 16.175 1.00 87.88 221 VAL A CA 1
ATOM 1751 C C . VAL A 1 221 ? -11.347 -2.635 15.111 1.00 87.88 221 VAL A C 1
ATOM 1753 O O . VAL A 1 221 ? -10.176 -2.855 15.403 1.00 87.88 221 VAL A O 1
ATOM 1756 N N . ARG A 1 222 ? -11.692 -2.195 13.893 1.00 87.94 222 ARG A N 1
ATOM 1757 C CA . ARG A 1 222 ? -10.689 -1.925 12.849 1.00 87.94 222 ARG A CA 1
ATOM 1758 C C . ARG A 1 222 ? -9.736 -0.796 13.232 1.00 87.94 222 ARG A C 1
ATOM 1760 O O . ARG A 1 222 ? -8.536 -0.918 13.010 1.00 87.94 222 ARG A O 1
ATOM 1767 N N . GLN A 1 223 ? -10.242 0.288 13.817 1.00 88.44 223 GLN A N 1
ATOM 1768 C CA . GLN A 1 223 ? -9.403 1.387 14.302 1.00 88.44 223 GLN A CA 1
ATOM 1769 C C . GLN A 1 223 ? -8.435 0.900 15.385 1.00 88.44 223 GLN A C 1
ATOM 1771 O O . GLN A 1 223 ? -7.238 1.158 15.288 1.00 88.44 223 GLN A O 1
ATOM 1776 N N . GLN A 1 224 ? -8.924 0.116 16.348 1.00 91.19 224 GLN A N 1
ATOM 1777 C CA . GLN A 1 224 ? -8.094 -0.504 17.383 1.00 91.19 224 GLN A CA 1
ATOM 1778 C C . GLN A 1 224 ? -7.051 -1.462 16.795 1.00 91.19 224 GLN A C 1
ATOM 1780 O O . GLN A 1 224 ? -5.895 -1.419 17.201 1.00 91.19 224 GLN A O 1
ATOM 1785 N N . GLN A 1 225 ? -7.414 -2.288 15.806 1.00 90.25 225 GLN A N 1
ATOM 1786 C CA . GLN A 1 225 ? -6.476 -3.171 15.102 1.00 90.25 225 GLN A CA 1
ATOM 1787 C C . GLN A 1 225 ? -5.373 -2.380 14.387 1.00 90.25 225 GLN A C 1
ATOM 1789 O O . GLN A 1 225 ? -4.207 -2.755 14.471 1.00 90.25 225 GLN A O 1
ATOM 1794 N N . VAL A 1 226 ? -5.715 -1.275 13.715 1.00 88.19 226 VAL A N 1
ATOM 1795 C CA . VAL A 1 226 ? -4.730 -0.403 13.054 1.00 88.19 226 VAL A CA 1
ATOM 1796 C C . VAL A 1 226 ? -3.804 0.252 14.076 1.00 88.19 226 VAL A C 1
ATOM 1798 O O . VAL A 1 226 ? -2.595 0.285 13.856 1.00 88.19 226 VAL A O 1
ATOM 1801 N N . ILE A 1 227 ? -4.341 0.750 15.191 1.00 89.06 227 ILE A N 1
ATOM 1802 C CA . ILE A 1 227 ? -3.539 1.326 16.279 1.00 89.06 227 ILE A CA 1
ATOM 1803 C C . ILE A 1 227 ? -2.597 0.266 16.856 1.00 89.06 227 ILE A C 1
ATOM 1805 O O . ILE A 1 227 ? -1.404 0.526 16.978 1.00 89.06 227 ILE A O 1
ATOM 1809 N N . ARG A 1 228 ? -3.097 -0.944 17.129 1.00 88.81 228 ARG A N 1
ATOM 1810 C CA . ARG A 1 228 ? -2.290 -2.064 17.626 1.00 88.81 228 ARG A CA 1
ATOM 1811 C C . ARG A 1 228 ? -1.148 -2.403 16.669 1.00 88.81 228 ARG A C 1
ATOM 1813 O O . ARG A 1 228 ? -0.001 -2.418 17.088 1.00 88.81 228 ARG A O 1
ATOM 1820 N N . GLN A 1 229 ? -1.437 -2.544 15.375 1.00 87.94 229 GLN A N 1
ATOM 1821 C CA . GLN A 1 229 ? -0.410 -2.794 14.357 1.00 87.94 229 GLN A CA 1
ATOM 1822 C C . GLN A 1 229 ? 0.618 -1.659 14.258 1.00 87.94 229 GLN A C 1
ATOM 1824 O O . GLN A 1 229 ? 1.787 -1.912 13.979 1.00 87.94 229 GLN A O 1
ATOM 1829 N N . ARG A 1 230 ? 0.207 -0.397 14.449 1.00 88.62 230 ARG A N 1
ATOM 1830 C CA . ARG A 1 230 ? 1.139 0.743 14.492 1.00 88.62 230 ARG A CA 1
ATOM 1831 C C . ARG A 1 230 ? 2.058 0.654 15.708 1.00 88.62 230 ARG A C 1
ATOM 1833 O O . ARG A 1 230 ? 3.261 0.818 15.540 1.00 88.62 230 ARG A O 1
ATOM 1840 N N . LYS A 1 231 ? 1.508 0.349 16.886 1.00 86.69 231 LYS A N 1
ATOM 1841 C CA . LYS A 1 231 ? 2.283 0.158 18.121 1.00 86.69 231 LYS A CA 1
ATOM 1842 C C . LYS A 1 231 ? 3.254 -1.020 18.012 1.00 86.69 231 LYS A C 1
ATOM 1844 O O . LYS A 1 231 ? 4.418 -0.866 18.351 1.00 86.69 231 LYS A O 1
ATOM 1849 N N . GLU A 1 232 ? 2.818 -2.153 17.463 1.00 88.06 232 GLU A N 1
ATOM 1850 C CA . GLU A 1 232 ? 3.672 -3.327 17.217 1.00 88.06 232 GLU A CA 1
ATOM 1851 C C . GLU A 1 232 ? 4.825 -3.006 16.260 1.00 88.06 232 GLU A C 1
ATOM 1853 O O . GLU A 1 232 ? 5.971 -3.340 16.541 1.00 88.06 232 GLU A O 1
ATOM 1858 N N . LYS A 1 233 ? 4.553 -2.304 15.153 1.00 88.75 233 LYS A N 1
ATOM 1859 C CA . LYS A 1 233 ? 5.607 -1.866 14.225 1.00 88.75 233 LYS A CA 1
ATOM 1860 C C . LYS A 1 233 ? 6.576 -0.884 14.870 1.00 88.75 233 LYS A C 1
ATOM 1862 O O . LYS A 1 233 ? 7.773 -0.997 14.641 1.00 88.75 233 LYS A O 1
ATOM 1867 N N . LYS A 1 234 ? 6.066 0.058 15.671 1.00 85.75 234 LYS A N 1
ATOM 1868 C CA . LYS A 1 234 ? 6.894 0.992 16.444 1.00 85.75 234 LYS A CA 1
ATOM 1869 C C . LYS A 1 234 ? 7.811 0.218 17.391 1.00 85.75 234 LYS A C 1
ATOM 1871 O O . LYS A 1 234 ? 9.010 0.448 17.374 1.00 85.75 234 LYS A O 1
ATOM 1876 N N . ARG A 1 235 ? 7.271 -0.749 18.138 1.00 86.19 235 ARG A N 1
ATOM 1877 C CA . ARG A 1 235 ? 8.041 -1.633 19.024 1.00 86.19 235 ARG A CA 1
ATOM 1878 C C . ARG A 1 235 ? 9.127 -2.394 18.270 1.00 86.19 235 ARG A C 1
ATOM 1880 O O . ARG A 1 235 ? 10.272 -2.387 18.693 1.00 86.19 235 ARG A O 1
ATOM 1887 N N . GLN A 1 236 ? 8.779 -3.033 17.153 1.00 88.12 236 GLN A N 1
ATOM 1888 C CA . GLN A 1 236 ? 9.736 -3.788 16.337 1.00 88.12 236 GLN A CA 1
ATOM 1889 C C . GLN A 1 236 ? 10.862 -2.900 15.809 1.00 88.12 236 GLN A C 1
ATOM 1891 O O . GLN A 1 236 ? 12.019 -3.299 15.849 1.00 88.12 236 GLN A O 1
ATOM 1896 N N . TRP A 1 237 ? 10.527 -1.693 15.357 1.00 86.69 237 TRP A N 1
ATOM 1897 C CA . TRP A 1 237 ? 11.515 -0.732 14.887 1.00 86.69 237 TRP A CA 1
ATOM 1898 C C . TRP A 1 237 ? 12.436 -0.250 16.014 1.00 86.69 237 TRP A C 1
ATOM 1900 O O . TRP A 1 237 ? 13.649 -0.271 15.846 1.00 86.69 237 TRP A O 1
ATOM 1910 N N . MET A 1 238 ? 11.885 0.088 17.185 1.00 86.06 238 MET A N 1
ATOM 1911 C CA . MET A 1 238 ? 12.682 0.456 18.365 1.00 86.06 238 MET A CA 1
ATOM 1912 C C . MET A 1 238 ? 13.583 -0.692 18.830 1.00 86.06 238 MET A C 1
ATOM 1914 O O . MET A 1 238 ? 14.743 -0.464 19.155 1.00 86.06 238 MET A O 1
ATOM 1918 N N . LYS A 1 239 ? 13.079 -1.932 18.812 1.00 84.75 239 LYS A N 1
ATOM 1919 C CA . LYS A 1 239 ? 13.871 -3.125 19.123 1.00 84.75 239 LYS A CA 1
ATOM 1920 C C . LYS A 1 239 ? 15.031 -3.285 18.142 1.00 84.75 239 LYS A C 1
ATOM 1922 O O . LYS A 1 239 ? 16.133 -3.583 18.574 1.00 84.75 239 LYS A O 1
ATOM 1927 N N . GLN A 1 240 ? 14.797 -3.071 16.846 1.00 87.12 240 GLN A N 1
ATOM 1928 C CA . GLN A 1 240 ? 15.854 -3.128 15.836 1.00 87.12 240 GLN A CA 1
ATOM 1929 C C . GLN A 1 240 ? 16.916 -2.047 16.072 1.00 87.12 240 GLN A C 1
ATOM 1931 O O . GLN A 1 240 ? 18.088 -2.382 16.141 1.00 87.12 240 GLN A O 1
ATOM 1936 N N . LEU A 1 241 ? 16.508 -0.790 16.284 1.00 86.19 241 LEU A N 1
ATOM 1937 C CA . LEU A 1 241 ? 17.434 0.305 16.600 1.00 86.19 241 LEU A CA 1
ATOM 1938 C C . LEU A 1 241 ? 18.277 0.013 17.845 1.00 86.19 241 LEU A C 1
ATOM 1940 O O . LEU A 1 241 ? 19.478 0.247 17.844 1.00 86.19 241 LEU A O 1
ATOM 1944 N N . TYR A 1 242 ? 17.655 -0.520 18.899 1.00 84.06 242 TYR A N 1
ATOM 1945 C CA . TYR A 1 242 ? 18.361 -0.897 20.120 1.00 84.06 242 TYR A CA 1
ATOM 1946 C C . TYR A 1 242 ? 19.374 -2.025 19.870 1.00 84.06 242 TYR A C 1
ATOM 1948 O O . TYR A 1 242 ? 20.497 -1.949 20.351 1.00 84.06 242 TYR A O 1
ATOM 1956 N N . MET A 1 243 ? 19.014 -3.047 19.084 1.00 84.75 243 MET A N 1
ATOM 1957 C CA . MET A 1 243 ? 19.944 -4.123 18.714 1.00 84.75 243 MET A CA 1
ATOM 1958 C C . MET A 1 243 ? 21.118 -3.611 17.868 1.00 84.75 243 MET A C 1
ATOM 1960 O O . MET A 1 243 ? 22.247 -4.022 18.118 1.00 84.75 243 MET A O 1
ATOM 1964 N N . ASP A 1 244 ? 20.867 -2.711 16.914 1.00 85.81 244 ASP A N 1
ATOM 1965 C CA . ASP A 1 244 ? 21.912 -2.099 16.084 1.00 85.81 244 ASP A CA 1
ATOM 1966 C C . ASP A 1 244 ? 22.870 -1.252 16.951 1.00 85.81 244 ASP A C 1
ATOM 1968 O O . ASP A 1 244 ? 24.086 -1.385 16.834 1.00 85.81 244 ASP A O 1
ATOM 1972 N N . HIS A 1 245 ? 22.341 -0.468 17.902 1.00 81.94 245 HIS A N 1
ATOM 1973 C CA . HIS A 1 245 ? 23.135 0.312 18.869 1.00 81.94 245 HIS A CA 1
ATOM 1974 C C . HIS A 1 245 ? 23.982 -0.566 19.800 1.00 81.94 245 HIS A C 1
ATOM 1976 O O . HIS A 1 245 ? 25.132 -0.247 20.097 1.00 81.94 245 HIS A O 1
ATOM 1982 N N . LEU A 1 246 ? 23.436 -1.699 20.256 1.00 80.06 246 LEU A N 1
ATOM 1983 C CA . LEU A 1 246 ? 24.197 -2.677 21.041 1.00 80.06 246 LEU A CA 1
ATOM 1984 C C . LEU A 1 246 ? 25.349 -3.277 20.228 1.00 80.06 246 LEU A C 1
ATOM 1986 O O . LEU A 1 246 ? 26.420 -3.511 20.781 1.00 80.06 246 LEU A O 1
ATOM 1990 N N . GLN A 1 247 ? 25.137 -3.526 18.934 1.00 78.69 247 GLN A N 1
ATOM 1991 C CA . GLN A 1 247 ? 26.187 -4.017 18.041 1.00 78.69 247 GLN A CA 1
ATOM 1992 C C . GLN A 1 247 ? 27.279 -2.966 17.810 1.00 78.69 247 GLN A C 1
ATOM 1994 O O . GLN A 1 247 ? 28.451 -3.328 17.835 1.00 78.69 247 GLN A O 1
ATOM 1999 N N . GLU A 1 248 ? 26.917 -1.689 17.650 1.00 77.94 248 GLU A N 1
ATOM 2000 C CA . GLU A 1 248 ? 27.868 -0.572 17.518 1.00 77.94 248 GLU A CA 1
ATOM 2001 C C . GLU A 1 248 ? 28.732 -0.418 18.781 1.00 77.94 248 GLU A C 1
ATOM 2003 O O . GLU A 1 248 ? 29.962 -0.470 18.704 1.00 77.94 248 GLU A O 1
ATOM 2008 N N . LYS A 1 249 ? 28.100 -0.385 19.966 1.00 73.44 249 LYS A N 1
ATOM 2009 C CA . LYS A 1 249 ? 28.803 -0.390 21.262 1.00 73.44 249 LYS A CA 1
ATOM 2010 C C . LYS A 1 249 ? 29.724 -1.606 21.435 1.00 73.44 249 LYS A C 1
ATOM 2012 O O . LYS A 1 249 ? 30.781 -1.476 22.040 1.00 73.44 249 LYS A O 1
ATOM 2017 N N . ALA A 1 250 ? 29.329 -2.781 20.938 1.00 68.56 250 ALA A N 1
ATOM 2018 C CA . ALA A 1 250 ? 30.143 -3.996 21.016 1.00 68.56 250 ALA A CA 1
ATOM 2019 C C . ALA A 1 250 ? 31.312 -4.011 20.015 1.00 68.56 250 ALA A C 1
ATOM 2021 O O . ALA A 1 250 ? 32.305 -4.689 20.261 1.00 68.56 250 ALA A O 1
ATOM 2022 N N . SER A 1 251 ? 31.213 -3.296 18.889 1.00 66.06 251 SER A N 1
ATOM 2023 C CA . SER A 1 251 ? 32.330 -3.138 17.947 1.00 66.06 251 SER A CA 1
ATOM 2024 C C . SER A 1 251 ? 33.388 -2.138 18.424 1.00 66.06 251 SER A C 1
ATOM 2026 O O . SER A 1 251 ? 34.565 -2.287 18.084 1.00 66.06 251 SER A O 1
ATOM 2028 N N . ASP A 1 252 ? 32.999 -1.174 19.260 1.00 66.00 252 ASP A N 1
ATOM 2029 C CA . ASP A 1 252 ? 33.906 -0.241 19.924 1.00 66.00 252 ASP A CA 1
ATOM 2030 C C . ASP A 1 252 ? 34.535 -0.902 21.167 1.00 66.00 252 ASP A C 1
ATOM 2032 O O . ASP A 1 252 ? 34.111 -0.702 22.305 1.00 66.00 252 ASP A O 1
ATOM 2036 N N . ASN A 1 253 ? 35.574 -1.715 20.941 1.00 55.41 253 ASN A N 1
ATOM 2037 C CA . ASN A 1 253 ? 36.314 -2.522 21.933 1.00 55.41 253 ASN A CA 1
ATOM 2038 C C . ASN A 1 253 ? 37.070 -1.723 23.034 1.00 55.41 253 ASN A C 1
ATOM 2040 O O . ASN A 1 253 ? 38.145 -2.139 23.461 1.00 55.41 253 ASN A O 1
ATOM 2044 N N . ASN A 1 254 ? 36.583 -0.564 23.490 1.00 55.72 254 ASN A N 1
ATOM 2045 C CA . ASN A 1 254 ? 37.245 0.243 24.527 1.00 55.72 254 ASN A CA 1
ATOM 2046 C C . ASN A 1 254 ? 36.312 0.688 25.668 1.00 55.72 254 ASN A C 1
ATOM 2048 O O . ASN A 1 254 ? 36.577 1.681 26.344 1.00 55.72 254 ASN A O 1
ATOM 2052 N N . THR A 1 255 ? 35.214 -0.036 25.901 1.00 54.53 255 THR A N 1
ATOM 2053 C CA . THR A 1 255 ? 34.231 0.336 26.934 1.00 54.53 255 THR A CA 1
ATOM 2054 C C . THR A 1 255 ? 33.771 -0.853 27.778 1.00 54.53 255 THR A C 1
ATOM 2056 O O . THR A 1 255 ? 32.586 -1.030 28.048 1.00 54.53 255 THR A O 1
ATOM 2059 N N . ASP A 1 256 ? 34.725 -1.638 28.282 1.00 50.12 256 ASP A N 1
ATOM 2060 C CA . ASP A 1 256 ? 34.475 -2.755 29.211 1.00 50.12 256 ASP A CA 1
ATOM 2061 C C . ASP A 1 256 ? 33.933 -2.323 30.595 1.00 50.12 256 ASP A C 1
ATOM 2063 O O . ASP A 1 256 ? 33.644 -3.166 31.440 1.00 50.12 256 ASP A O 1
ATOM 2067 N N . ILE A 1 257 ? 33.748 -1.020 30.852 1.00 52.19 257 ILE A N 1
ATOM 2068 C CA . ILE A 1 257 ? 33.368 -0.503 32.182 1.00 52.19 257 ILE A CA 1
ATOM 2069 C C . ILE A 1 257 ? 31.881 -0.087 32.278 1.00 52.19 257 ILE A C 1
ATOM 2071 O O . ILE A 1 257 ? 31.353 0.005 33.382 1.00 52.19 257 ILE A O 1
ATOM 2075 N N . VAL A 1 258 ? 31.148 0.093 31.166 1.00 48.69 258 VAL A N 1
ATOM 2076 C CA . VAL A 1 258 ? 29.754 0.622 31.211 1.00 48.69 258 VAL A CA 1
ATOM 2077 C C . VAL A 1 258 ? 28.685 -0.396 30.775 1.00 48.69 258 VAL A C 1
ATOM 2079 O O . VAL A 1 258 ? 27.495 -0.185 30.994 1.00 48.69 258 VAL A O 1
ATOM 2082 N N . ALA A 1 259 ? 29.075 -1.555 30.237 1.00 49.16 259 ALA A N 1
ATOM 2083 C CA . ALA A 1 259 ? 28.125 -2.574 29.770 1.00 49.16 259 ALA A CA 1
ATOM 2084 C C . ALA A 1 259 ? 27.299 -3.244 30.895 1.00 49.16 259 ALA A C 1
ATOM 2086 O O . ALA A 1 259 ? 26.268 -3.851 30.618 1.00 49.16 259 ALA A O 1
ATOM 2087 N N . ALA A 1 260 ? 27.716 -3.127 32.161 1.00 45.66 260 ALA A N 1
ATOM 2088 C CA . ALA A 1 260 ? 27.086 -3.819 33.289 1.00 45.66 260 ALA A CA 1
ATOM 2089 C C . ALA A 1 260 ? 25.914 -3.064 33.957 1.00 45.66 260 ALA A C 1
ATOM 2091 O O . ALA A 1 260 ? 25.315 -3.606 34.884 1.00 45.66 260 ALA A O 1
ATOM 2092 N N . ALA A 1 261 ? 25.582 -1.836 33.530 1.00 52.06 261 ALA A N 1
ATOM 2093 C CA . ALA A 1 261 ? 24.670 -0.960 34.282 1.00 52.06 261 ALA A CA 1
ATOM 2094 C C . ALA A 1 261 ? 23.414 -0.474 33.530 1.00 52.06 261 ALA A C 1
ATOM 2096 O O . ALA A 1 261 ? 22.557 0.150 34.154 1.00 52.06 261 ALA A O 1
ATOM 2097 N N . GLU A 1 262 ? 23.254 -0.748 32.230 1.00 57.97 262 GLU A N 1
ATOM 2098 C CA . GLU A 1 262 ? 22.017 -0.390 31.516 1.00 57.97 262 GLU A CA 1
ATOM 2099 C C . GLU A 1 262 ? 20.972 -1.513 31.682 1.00 57.97 262 GLU A C 1
ATOM 2101 O O . GLU A 1 262 ? 21.189 -2.626 31.191 1.00 57.97 262 GLU A O 1
ATOM 2106 N N . PRO A 1 263 ? 19.838 -1.275 32.373 1.00 62.38 263 PRO A N 1
ATOM 2107 C CA . PRO A 1 263 ? 18.799 -2.285 32.515 1.00 62.38 263 PRO A CA 1
ATOM 2108 C C . PRO A 1 263 ? 18.212 -2.625 31.141 1.00 62.38 263 PRO A C 1
ATOM 2110 O O . PRO A 1 263 ? 17.851 -1.739 30.363 1.00 62.38 263 PRO A O 1
ATOM 2113 N N . ALA A 1 264 ? 18.103 -3.920 30.840 1.00 67.25 264 ALA A N 1
ATOM 2114 C CA . ALA A 1 264 ? 17.510 -4.384 29.593 1.00 67.25 264 ALA A CA 1
ATOM 2115 C C . ALA A 1 264 ? 16.066 -3.871 29.466 1.00 67.25 264 ALA A C 1
ATOM 2117 O O . ALA A 1 264 ? 15.231 -4.105 30.341 1.00 67.25 264 ALA A O 1
ATOM 2118 N N . ILE A 1 265 ? 15.766 -3.181 28.363 1.00 72.19 265 ILE A N 1
ATOM 2119 C CA . ILE A 1 265 ? 14.419 -2.673 28.091 1.00 72.19 265 ILE A CA 1
ATOM 2120 C C . ILE A 1 265 ? 13.510 -3.856 27.745 1.00 72.19 265 ILE A C 1
ATOM 2122 O O . ILE A 1 265 ? 13.676 -4.501 26.704 1.00 72.19 265 ILE A O 1
ATOM 2126 N N . ASP A 1 266 ? 12.514 -4.116 28.590 1.00 79.81 266 ASP A N 1
ATOM 2127 C CA . ASP A 1 266 ? 11.461 -5.083 28.294 1.00 79.81 266 ASP A CA 1
ATOM 2128 C C . ASP A 1 266 ? 10.445 -4.488 27.307 1.00 79.81 266 ASP A C 1
ATOM 2130 O O . ASP A 1 266 ? 9.480 -3.811 27.670 1.00 79.81 266 ASP A O 1
ATOM 2134 N N . PHE A 1 267 ? 10.661 -4.755 26.020 1.00 77.94 267 PHE A N 1
ATOM 2135 C CA . PHE A 1 267 ? 9.742 -4.351 24.958 1.00 77.94 267 PHE A CA 1
ATOM 2136 C C . PHE A 1 267 ? 8.406 -5.116 24.973 1.00 77.94 267 PHE A C 1
ATOM 2138 O O . PHE A 1 267 ? 7.465 -4.675 24.305 1.00 77.94 267 PHE A O 1
ATOM 2145 N N . ASP A 1 268 ? 8.299 -6.246 25.677 1.00 78.81 268 ASP A N 1
ATOM 2146 C CA . ASP A 1 268 ? 7.088 -7.073 25.705 1.00 78.81 268 ASP A CA 1
ATOM 2147 C C . ASP A 1 268 ? 6.098 -6.647 26.799 1.00 78.81 268 ASP A C 1
ATOM 2149 O O . ASP A 1 268 ? 4.900 -6.932 26.676 1.00 78.81 268 ASP A O 1
ATOM 2153 N N . SER A 1 269 ? 6.554 -5.860 27.778 1.00 82.25 269 SER A N 1
ATOM 2154 C CA . SER A 1 269 ? 5.700 -5.180 28.754 1.00 82.25 269 SER A CA 1
ATOM 2155 C C . SER A 1 269 ? 4.568 -4.388 28.072 1.00 82.25 269 SER A C 1
ATOM 2157 O O . SER A 1 269 ? 4.798 -3.730 27.054 1.00 82.25 269 SER A O 1
ATOM 2159 N N . PRO A 1 270 ? 3.328 -4.396 28.596 1.00 78.62 270 PRO A N 1
ATOM 2160 C CA . PRO A 1 270 ? 2.235 -3.553 28.099 1.00 78.62 270 PRO A CA 1
ATOM 2161 C C . PRO A 1 270 ? 2.538 -2.049 28.158 1.00 78.62 270 PRO A C 1
ATOM 2163 O O . PRO A 1 270 ? 2.061 -1.297 27.303 1.00 78.62 270 PRO A O 1
ATOM 2166 N N . ASP A 1 271 ? 3.375 -1.638 29.113 1.00 81.81 271 ASP A N 1
ATOM 2167 C CA . ASP A 1 271 ? 3.619 -0.236 29.462 1.00 81.81 271 ASP A CA 1
ATOM 2168 C C . ASP A 1 271 ? 4.953 0.304 28.928 1.00 81.81 271 ASP A C 1
ATOM 2170 O O . ASP A 1 271 ? 5.283 1.463 29.171 1.00 81.81 271 ASP A O 1
ATOM 2174 N N . TRP A 1 272 ? 5.697 -0.484 28.140 1.00 82.88 272 TRP A N 1
ATOM 2175 C CA . TRP A 1 272 ? 6.992 -0.088 27.561 1.00 82.88 272 TRP A CA 1
ATOM 2176 C C . TRP A 1 272 ? 6.943 1.275 26.847 1.00 82.88 272 TRP A C 1
ATOM 2178 O O . TRP A 1 272 ? 7.864 2.081 26.941 1.00 82.88 272 TRP A O 1
ATOM 2188 N N . GLU A 1 273 ? 5.848 1.552 26.129 1.00 82.25 273 GLU A N 1
ATOM 2189 C CA . GLU A 1 273 ? 5.683 2.793 25.371 1.00 82.25 273 GLU A CA 1
ATOM 2190 C C . GLU A 1 273 ? 5.459 3.982 26.307 1.00 82.25 273 GLU A C 1
ATOM 2192 O O . GLU A 1 273 ? 5.982 5.057 26.036 1.00 82.25 273 GLU A O 1
ATOM 2197 N N . ALA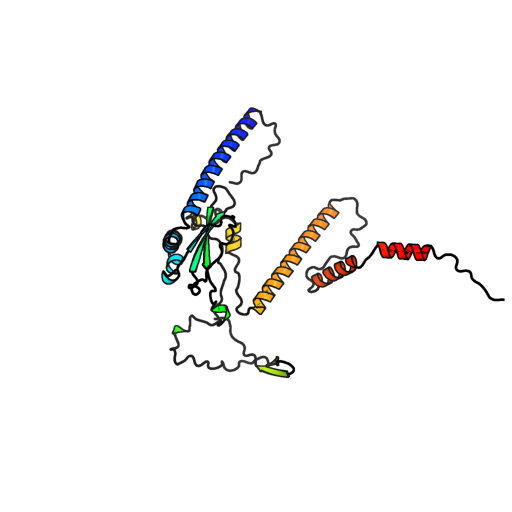 A 1 274 ? 4.712 3.777 27.397 1.00 84.38 274 ALA A N 1
ATOM 2198 C CA . ALA A 1 274 ? 4.467 4.800 28.405 1.00 84.38 274 ALA A CA 1
ATOM 2199 C C . ALA A 1 274 ? 5.757 5.129 29.165 1.00 84.38 274 ALA A C 1
ATOM 2201 O O . ALA A 1 274 ? 6.096 6.301 29.295 1.00 84.38 274 ALA A O 1
ATOM 2202 N N . GLN A 1 275 ? 6.513 4.103 29.567 1.00 81.94 275 GLN A N 1
ATOM 2203 C CA . GLN A 1 275 ? 7.821 4.257 30.211 1.00 81.94 275 GLN A CA 1
ATOM 2204 C C . GLN A 1 275 ? 8.810 4.998 29.304 1.00 81.94 275 GLN A C 1
ATOM 2206 O O . GLN A 1 275 ? 9.473 5.931 29.742 1.00 81.94 275 GLN A O 1
ATOM 2211 N N . ALA A 1 276 ? 8.860 4.652 28.013 1.00 81.00 276 ALA A N 1
ATOM 2212 C CA . ALA A 1 276 ? 9.708 5.356 27.057 1.00 81.00 276 ALA A CA 1
ATOM 2213 C C . ALA A 1 276 ? 9.296 6.829 26.895 1.00 81.00 276 ALA A C 1
ATOM 2215 O O . ALA A 1 276 ? 10.155 7.705 26.894 1.00 81.00 276 ALA A O 1
ATOM 2216 N N . THR A 1 277 ? 7.995 7.124 26.769 1.00 84.06 277 THR A N 1
ATOM 2217 C CA . THR A 1 277 ? 7.526 8.518 26.677 1.00 84.06 277 THR A CA 1
ATOM 2218 C C . THR A 1 277 ? 7.777 9.308 27.950 1.00 84.06 277 THR A C 1
ATOM 2220 O O . THR A 1 277 ? 8.088 10.488 27.864 1.00 84.06 277 THR A O 1
ATOM 2223 N N . ASP A 1 278 ? 7.655 8.674 29.114 1.00 87.00 278 ASP A N 1
ATOM 2224 C CA . ASP A 1 278 ? 7.951 9.307 30.394 1.00 87.00 278 ASP A CA 1
ATOM 2225 C C . ASP A 1 278 ? 9.440 9.642 30.502 1.00 87.00 278 ASP A C 1
ATOM 2227 O O . ASP A 1 278 ? 9.790 10.762 30.853 1.00 87.00 278 ASP A O 1
ATOM 2231 N N . MET A 1 279 ? 10.314 8.733 30.062 1.00 81.31 279 MET A N 1
ATOM 2232 C CA . MET A 1 279 ? 11.756 8.969 30.014 1.00 81.31 279 MET A CA 1
ATOM 2233 C C . MET A 1 279 ? 12.142 10.096 29.043 1.00 81.31 279 MET A C 1
ATOM 2235 O O . MET A 1 279 ? 12.980 10.925 29.387 1.00 81.31 279 MET A O 1
ATOM 2239 N N . PHE A 1 280 ? 11.503 10.186 27.869 1.00 82.19 280 PHE A N 1
ATOM 2240 C CA . PHE A 1 280 ? 11.686 11.332 26.965 1.00 82.19 280 PHE A CA 1
ATOM 2241 C C . PHE A 1 280 ? 11.188 12.636 27.588 1.00 82.19 280 PHE A C 1
ATOM 2243 O O . PHE A 1 280 ? 11.911 13.622 27.588 1.00 82.19 280 PHE A O 1
ATOM 2250 N N . ASN A 1 281 ? 9.994 12.634 28.184 1.00 85.38 281 ASN A N 1
ATOM 2251 C CA . ASN A 1 281 ? 9.455 13.815 28.857 1.00 85.38 281 ASN A CA 1
ATOM 2252 C C . ASN A 1 281 ? 10.315 14.243 30.054 1.00 85.38 281 ASN A C 1
ATOM 2254 O O . ASN A 1 281 ? 10.355 15.424 30.380 1.00 85.38 281 ASN A O 1
ATOM 2258 N N . TRP A 1 282 ? 10.945 13.295 30.748 1.00 84.38 282 TRP A N 1
ATOM 2259 C CA . TRP A 1 282 ? 11.892 13.577 31.819 1.00 84.38 282 TRP A CA 1
ATOM 2260 C C . TRP A 1 282 ? 13.161 14.226 31.265 1.00 84.38 282 TRP A C 1
ATOM 2262 O O . TRP A 1 282 ? 13.564 15.262 31.779 1.00 84.38 282 TRP A O 1
ATOM 2272 N N . ALA A 1 283 ? 13.729 13.683 30.184 1.00 84.75 283 ALA A N 1
ATOM 2273 C CA . ALA A 1 283 ? 14.901 14.256 29.527 1.00 84.75 283 ALA A CA 1
ATOM 2274 C C . ALA A 1 283 ? 14.632 15.665 28.973 1.00 84.75 283 ALA A C 1
ATOM 2276 O O . ALA A 1 283 ? 15.431 16.565 29.198 1.00 84.75 283 ALA A O 1
ATOM 2277 N N . ASP A 1 284 ? 13.480 15.885 28.334 1.00 86.06 284 ASP A N 1
ATOM 2278 C CA . ASP A 1 284 ? 13.080 17.196 27.801 1.00 86.06 284 ASP A CA 1
ATOM 2279 C C . ASP A 1 284 ? 12.861 18.246 28.906 1.00 86.06 284 ASP A C 1
ATOM 2281 O O . ASP A 1 284 ? 12.931 19.446 28.650 1.00 86.06 284 ASP A O 1
ATOM 2285 N N . LYS A 1 285 ? 12.565 17.810 30.137 1.00 85.94 285 LYS A N 1
ATOM 2286 C CA . LYS A 1 285 ? 12.410 18.687 31.309 1.00 85.94 285 LYS A CA 1
ATOM 2287 C C . LYS A 1 285 ? 13.727 18.983 32.025 1.00 85.94 285 LYS A C 1
ATOM 2289 O O . LYS A 1 285 ? 13.727 19.829 32.916 1.00 85.94 285 LYS A O 1
ATOM 2294 N N . LEU A 1 286 ? 14.813 18.283 31.697 1.00 83.94 286 LEU A N 1
ATOM 2295 C CA . LEU A 1 286 ? 16.131 18.589 32.241 1.00 83.94 286 LEU A CA 1
ATOM 2296 C C . LEU A 1 286 ? 16.706 19.792 31.496 1.00 83.94 286 LEU A C 1
ATOM 2298 O O . LEU A 1 286 ? 17.253 19.659 30.404 1.00 83.94 286 LEU A O 1
ATOM 2302 N N . ASP A 1 287 ? 16.593 20.964 32.109 1.00 85.06 287 ASP A N 1
ATOM 2303 C CA . ASP A 1 287 ? 17.280 22.164 31.647 1.00 85.06 287 ASP A CA 1
ATOM 2304 C C . ASP A 1 287 ? 18.664 22.242 32.309 1.00 85.06 287 ASP A C 1
ATOM 2306 O O . ASP A 1 287 ? 18.806 22.568 33.491 1.00 85.06 287 ASP A O 1
ATOM 2310 N N . PHE A 1 288 ? 19.695 21.865 31.550 1.00 83.06 288 PHE A N 1
ATOM 2311 C CA . PHE A 1 288 ? 21.077 21.910 32.023 1.00 83.06 288 PHE A CA 1
ATOM 2312 C C . PHE A 1 288 ? 21.539 23.345 32.300 1.00 83.06 288 PHE A C 1
ATOM 2314 O O . PHE A 1 288 ? 22.296 23.564 33.245 1.00 83.06 288 PHE A O 1
ATOM 2321 N N . ASP A 1 289 ? 21.070 24.314 31.516 1.00 87.69 289 ASP A N 1
ATOM 2322 C CA . ASP A 1 289 ? 21.498 25.703 31.644 1.00 87.69 289 ASP A CA 1
ATOM 2323 C C . ASP A 1 289 ? 20.916 26.323 32.921 1.00 87.69 289 ASP A C 1
ATOM 2325 O O . ASP A 1 289 ? 21.643 26.980 33.671 1.00 87.69 289 ASP A O 1
ATOM 2329 N N . ASP A 1 290 ? 19.648 26.031 33.234 1.00 86.62 290 ASP A N 1
ATOM 2330 C CA . ASP A 1 290 ? 19.022 26.421 34.506 1.00 86.62 290 ASP A CA 1
ATOM 2331 C C . ASP A 1 290 ? 19.712 25.755 35.708 1.00 86.62 290 ASP A C 1
ATOM 2333 O O . ASP A 1 290 ? 20.022 26.408 36.709 1.00 86.62 290 ASP A O 1
ATOM 2337 N N . TYR A 1 291 ? 20.055 24.466 35.594 1.00 87.06 291 TYR A N 1
ATOM 2338 C CA . TYR A 1 291 ? 20.820 23.766 36.628 1.00 87.06 291 TYR A CA 1
ATOM 2339 C C . TYR A 1 291 ? 22.188 24.420 36.881 1.00 87.06 291 TYR A C 1
ATOM 2341 O O . TYR A 1 291 ? 22.547 24.667 38.036 1.00 87.06 291 TYR A O 1
ATOM 2349 N N . VAL A 1 292 ? 22.948 24.739 35.827 1.00 88.31 292 VAL A N 1
ATOM 2350 C CA . VAL A 1 292 ? 24.264 25.389 35.947 1.00 88.31 292 VAL A CA 1
ATOM 2351 C C . VAL A 1 292 ? 24.134 26.804 36.518 1.00 88.31 292 VAL A C 1
ATOM 2353 O O . VAL A 1 292 ? 24.936 27.195 37.372 1.00 88.31 292 VAL A O 1
ATOM 2356 N N . ALA A 1 293 ? 23.119 27.568 36.112 1.00 86.06 293 ALA A N 1
ATOM 2357 C CA . ALA A 1 293 ? 22.848 28.901 36.649 1.00 86.06 293 ALA A CA 1
ATOM 2358 C C . ALA A 1 293 ? 22.499 28.860 38.149 1.00 86.06 293 ALA A C 1
ATOM 2360 O O . ALA A 1 293 ? 23.033 29.638 38.943 1.00 86.06 293 ALA A O 1
ATOM 2361 N N . ASN A 1 294 ? 21.663 27.911 38.572 1.00 86.81 294 ASN A N 1
ATOM 2362 C CA . ASN A 1 294 ? 21.324 27.720 39.980 1.00 86.81 294 ASN A CA 1
ATOM 2363 C C . ASN A 1 294 ? 22.550 27.273 40.796 1.00 86.81 294 ASN A C 1
ATOM 2365 O O . ASN A 1 294 ? 22.860 27.843 41.842 1.00 86.81 294 ASN A O 1
ATOM 2369 N N . TRP A 1 295 ? 23.321 26.313 40.279 1.00 86.38 295 TRP A N 1
ATOM 2370 C CA . TRP A 1 295 ? 24.527 25.818 40.942 1.00 86.38 295 TRP A CA 1
ATOM 2371 C C . TRP A 1 295 ? 25.601 26.898 41.110 1.00 86.38 295 TRP A C 1
ATOM 2373 O O . TRP A 1 295 ? 26.206 27.019 42.175 1.00 86.38 295 TRP A O 1
ATOM 2383 N N . THR A 1 296 ? 25.824 27.721 40.084 1.00 84.50 296 THR A N 1
ATOM 2384 C CA . THR A 1 296 ? 26.758 28.855 40.168 1.00 84.50 296 THR A CA 1
ATOM 2385 C C . THR A 1 296 ? 26.268 29.923 41.141 1.00 84.50 296 THR A C 1
ATOM 2387 O O . THR A 1 296 ? 27.082 30.491 41.868 1.00 84.50 296 THR A O 1
ATOM 2390 N N . THR A 1 297 ? 24.956 30.145 41.241 1.00 83.19 297 THR A N 1
ATOM 2391 C CA . THR A 1 297 ? 24.365 31.049 42.239 1.00 83.19 297 THR A CA 1
ATOM 2392 C C . THR A 1 297 ? 24.587 30.529 43.666 1.00 83.19 297 THR A C 1
ATOM 2394 O O . THR A 1 297 ? 25.101 31.257 44.510 1.00 83.19 297 THR A O 1
ATOM 2397 N N . LEU A 1 298 ? 24.302 29.252 43.940 1.00 83.69 298 LEU A N 1
ATOM 2398 C CA . LEU A 1 298 ? 24.530 28.635 45.257 1.00 83.69 298 LEU A CA 1
ATOM 2399 C C . LEU A 1 298 ? 26.019 28.549 45.630 1.00 83.69 298 LEU A C 1
ATOM 2401 O O . LEU A 1 298 ? 26.383 28.685 46.796 1.00 83.69 298 LEU A O 1
ATOM 2405 N N . GLY A 1 299 ? 26.893 28.343 44.643 1.00 76.12 299 GLY A N 1
ATOM 2406 C CA . GLY A 1 299 ? 28.342 28.325 44.844 1.00 76.12 299 GLY A CA 1
ATOM 2407 C C . GLY A 1 299 ? 28.949 29.709 45.092 1.00 76.12 299 GLY A C 1
ATOM 2408 O O . GLY A 1 299 ? 30.024 29.804 45.680 1.00 76.12 299 GLY A O 1
ATOM 2409 N N . THR A 1 300 ? 28.273 30.783 44.669 1.00 69.38 300 THR A N 1
ATOM 2410 C CA . THR A 1 300 ? 28.730 32.173 44.850 1.00 69.38 300 THR A CA 1
ATOM 2411 C C . THR A 1 300 ? 28.097 32.868 46.053 1.00 69.38 300 THR A C 1
ATOM 2413 O O . THR A 1 300 ? 28.598 33.911 46.473 1.00 69.38 300 THR A O 1
ATOM 2416 N N . THR A 1 301 ? 27.082 32.278 46.694 1.00 61.53 301 THR A N 1
ATOM 2417 C CA . THR A 1 301 ? 26.610 32.724 48.013 1.00 61.53 301 THR A CA 1
ATOM 2418 C C . THR A 1 301 ? 27.585 32.293 49.114 1.00 61.53 301 THR A C 1
ATOM 2420 O O . THR A 1 301 ? 27.330 31.363 49.872 1.00 61.53 301 THR A O 1
ATOM 2423 N N . THR A 1 302 ? 28.725 32.978 49.205 1.00 53.53 302 THR A N 1
ATOM 2424 C CA . THR A 1 302 ? 29.566 33.047 50.408 1.00 53.53 302 THR A CA 1
ATOM 2425 C C . THR A 1 302 ? 29.581 34.501 50.885 1.00 53.53 302 THR A C 1
ATOM 2427 O O . THR A 1 302 ? 29.767 35.405 50.080 1.00 53.53 302 THR A O 1
ATOM 2430 N N . THR A 1 303 ? 29.380 34.671 52.197 1.00 53.00 303 THR A N 1
ATOM 2431 C CA . THR A 1 303 ? 29.265 35.905 53.008 1.00 53.00 303 THR A CA 1
ATOM 2432 C C . THR A 1 303 ? 27.911 36.627 53.005 1.00 53.00 303 THR A C 1
ATOM 2434 O O . THR A 1 303 ? 27.784 37.748 52.518 1.00 53.00 303 THR A O 1
ATOM 2437 N N . VAL A 1 304 ? 26.913 36.035 53.668 1.00 50.53 304 VAL A N 1
ATOM 2438 C CA . VAL A 1 304 ? 25.975 36.841 54.467 1.00 50.53 304 VAL A CA 1
ATOM 2439 C C . VAL A 1 304 ? 26.662 37.075 55.811 1.00 50.53 304 VAL A C 1
ATOM 2441 O O . VAL A 1 304 ? 27.078 36.121 56.462 1.00 50.53 304 VAL A O 1
ATOM 2444 N N . GLN A 1 305 ? 26.868 38.344 56.161 1.00 52.12 305 GLN A N 1
ATOM 2445 C CA . GLN A 1 305 ? 27.380 38.776 57.458 1.00 52.12 305 GLN A CA 1
ATOM 2446 C C . GLN A 1 305 ? 26.485 38.224 58.577 1.00 52.12 305 GLN A C 1
ATOM 2448 O O . GLN A 1 305 ? 25.306 38.567 58.643 1.00 52.12 305 GLN A O 1
ATOM 2453 N N . ASP A 1 306 ? 27.055 37.403 59.461 1.00 48.53 306 ASP A N 1
ATOM 2454 C CA . ASP A 1 306 ? 26.520 37.195 60.808 1.00 48.53 306 ASP A CA 1
ATOM 2455 C C . ASP A 1 306 ? 26.673 38.520 61.576 1.00 48.53 306 ASP A C 1
ATOM 2457 O O . ASP A 1 306 ? 27.675 38.771 62.245 1.00 48.53 306 ASP A O 1
ATOM 2461 N N . GLU A 1 307 ? 25.689 39.406 61.449 1.00 49.19 307 GLU A N 1
ATOM 2462 C CA . GLU A 1 307 ? 25.477 40.491 62.407 1.00 49.19 307 GLU A CA 1
ATOM 2463 C C . GLU A 1 307 ? 24.844 39.867 63.663 1.00 49.19 307 GLU A C 1
ATOM 2465 O O . GLU A 1 307 ? 23.623 39.732 63.781 1.00 49.19 307 GLU A O 1
ATOM 2470 N N . LEU A 1 308 ? 25.696 39.424 64.592 1.00 48.06 308 LEU A N 1
ATOM 2471 C CA . LEU A 1 308 ? 25.296 39.135 65.968 1.00 48.06 308 LEU A CA 1
ATOM 2472 C C . LEU A 1 308 ? 24.960 40.463 66.669 1.00 48.06 308 LEU A C 1
ATOM 2474 O O . LEU A 1 308 ? 25.806 41.356 66.684 1.00 48.06 308 LEU A O 1
ATOM 2478 N N . PRO A 1 309 ? 23.774 40.612 67.283 1.00 50.38 309 PRO A N 1
ATOM 2479 C CA . PRO A 1 309 ? 23.428 41.837 67.986 1.00 50.38 309 PRO A CA 1
ATOM 2480 C C . PRO A 1 309 ? 24.119 41.891 69.353 1.00 50.38 309 PRO A C 1
ATOM 2482 O O . PRO A 1 309 ? 23.843 41.039 70.197 1.00 50.38 309 PRO A O 1
ATOM 2485 N N . LEU A 1 310 ? 24.947 42.919 69.569 1.00 37.09 310 LEU A N 1
ATOM 2486 C CA . LEU A 1 310 ? 25.032 43.721 70.801 1.00 37.09 310 LEU A CA 1
ATOM 2487 C C . LEU A 1 310 ? 25.587 45.116 70.480 1.00 37.09 310 LEU A C 1
ATOM 2489 O O . LEU A 1 310 ? 26.723 45.194 69.964 1.00 37.09 310 LEU A O 1
#

Radius of gyration: 32.83 Å; chains: 1; bounding box: 86×66×97 Å

pLDDT: mean 70.21, std 15.31, range [33.91, 92.81]